Protein AF-0000000068728727 (afdb_homodimer)

Radius of gyration: 19.94 Å; Cα contacts (8 Å, |Δi|>4): 676; chains: 2; bounding box: 55×69×52 Å

Structure (mmCIF, N/CA/C/O backbone):
data_AF-0000000068728727-model_v1
#
loop_
_entity.id
_entity.type
_entity.pdbx_description
1 polymer 'Cytosolic arginine sensor for mTORC1 subunit 2'
#
loop_
_atom_site.group_PDB
_atom_site.id
_atom_site.type_symbol
_atom_site.label_atom_id
_atom_site.label_alt_id
_atom_site.label_comp_id
_atom_site.label_asym_id
_atom_site.label_entity_id
_atom_site.label_seq_id
_atom_site.pdbx_PDB_ins_code
_atom_site.Cartn_x
_atom_site.Cartn_y
_atom_site.Cartn_z
_atom_site.occupancy
_atom_site.B_iso_or_equiv
_atom_site.auth_seq_id
_atom_site.auth_comp_id
_atom_site.auth_asym_id
_atom_site.auth_atom_id
_atom_site.pdbx_PDB_model_num
ATOM 1 N N . MET A 1 1 ? 6.641 -43.812 8.414 1 23.27 1 MET A N 1
ATOM 2 C CA . MET A 1 1 ? 5.727 -42.688 8.227 1 23.27 1 MET A CA 1
ATOM 3 C C . MET A 1 1 ? 6.48 -41.375 8.25 1 23.27 1 MET A C 1
ATOM 5 O O . MET A 1 1 ? 7.141 -41.031 9.242 1 23.27 1 MET A O 1
ATOM 9 N N . SER A 1 2 ? 7.031 -41 7.078 1 23.88 2 SER A N 1
ATOM 10 C CA . SER A 1 2 ? 7.992 -39.938 6.852 1 23.88 2 SER A CA 1
ATOM 11 C C . SER A 1 2 ? 7.477 -38.594 7.398 1 23.88 2 SER A C 1
ATOM 13 O O . SER A 1 2 ? 6.316 -38.25 7.195 1 23.88 2 SER A O 1
ATOM 15 N N . ARG A 1 3 ? 7.961 -38.25 8.539 1 24.89 3 ARG A N 1
ATOM 16 C CA . ARG A 1 3 ? 7.668 -36.938 9.125 1 24.89 3 ARG A CA 1
ATOM 17 C C . ARG A 1 3 ? 7.688 -35.844 8.062 1 24.89 3 ARG A C 1
ATOM 19 O O . ARG A 1 3 ? 8.727 -35.594 7.441 1 24.89 3 ARG A O 1
ATOM 26 N N . ARG A 1 4 ? 6.707 -35.812 7.215 1 31.06 4 ARG A N 1
ATOM 27 C CA . ARG A 1 4 ? 6.613 -34.656 6.328 1 31.06 4 ARG A CA 1
ATOM 28 C C . ARG A 1 4 ? 7.074 -33.406 7.031 1 31.06 4 ARG A C 1
ATOM 30 O O . ARG A 1 4 ? 6.641 -33.094 8.148 1 31.06 4 ARG A O 1
ATOM 37 N N . GLY A 1 5 ? 8.234 -33.031 7.008 1 33.06 5 GLY A N 1
ATOM 38 C CA . GLY A 1 5 ? 8.898 -31.875 7.594 1 33.06 5 GLY A CA 1
ATOM 39 C C . GLY A 1 5 ? 7.992 -30.672 7.695 1 33.06 5 GLY A C 1
ATOM 40 O O . GLY A 1 5 ? 7.305 -30.312 6.73 1 33.06 5 GLY A O 1
ATOM 41 N N . ARG A 1 6 ? 7.348 -30.422 8.734 1 37.47 6 ARG A N 1
ATOM 42 C CA . ARG A 1 6 ? 6.559 -29.219 8.984 1 37.47 6 ARG A CA 1
ATOM 43 C C . ARG A 1 6 ? 7.238 -27.984 8.391 1 37.47 6 ARG A C 1
ATOM 45 O O . ARG A 1 6 ? 8.344 -27.625 8.805 1 37.47 6 ARG A O 1
ATOM 52 N N . GLY A 1 7 ? 7.371 -27.766 7.148 1 41.81 7 GLY A N 1
ATOM 53 C CA . GLY A 1 7 ? 7.941 -26.531 6.656 1 41.81 7 GLY A CA 1
ATOM 54 C C . GLY A 1 7 ? 7.648 -25.344 7.551 1 41.81 7 GLY A C 1
ATOM 55 O O . GLY A 1 7 ? 6.742 -25.391 8.383 1 41.81 7 GLY A O 1
ATOM 56 N N . ALA A 1 8 ? 8.531 -24.484 8.086 1 50.47 8 ALA A N 1
ATOM 57 C CA . ALA A 1 8 ? 8.32 -23.312 8.93 1 50.47 8 ALA A CA 1
ATOM 58 C C . ALA A 1 8 ? 7.051 -22.578 8.516 1 50.47 8 ALA A C 1
ATOM 60 O O . ALA A 1 8 ? 7.023 -21.906 7.484 1 50.47 8 ALA A O 1
ATOM 61 N N . GLY A 1 9 ? 5.852 -23.078 8.484 1 60.62 9 GLY A N 1
ATOM 62 C CA . GLY A 1 9 ? 4.516 -22.844 7.961 1 60.62 9 GLY A CA 1
ATOM 63 C C . GLY A 1 9 ? 3.932 -21.516 8.391 1 60.62 9 GLY A C 1
ATOM 64 O O . GLY A 1 9 ? 3.924 -21.188 9.586 1 60.62 9 GLY A O 1
ATOM 65 N N . GLY A 1 10 ? 4.047 -20.391 7.605 1 73.5 10 GLY A N 1
ATOM 66 C CA . GLY A 1 10 ? 3.383 -19.141 7.922 1 73.5 10 GLY A CA 1
ATOM 67 C C . GLY A 1 10 ? 1.871 -19.219 7.816 1 73.5 10 GLY A C 1
ATOM 68 O O . GLY A 1 10 ? 1.337 -20.156 7.207 1 73.5 10 GLY A O 1
ATOM 69 N N . ARG A 1 11 ? 1.251 -18.609 8.773 1 78.31 11 ARG A N 1
ATOM 70 C CA . ARG A 1 11 ? -0.203 -18.484 8.766 1 78.31 11 ARG A CA 1
ATOM 71 C C . ARG A 1 11 ? -0.641 -17.156 8.148 1 78.31 11 ARG A C 1
ATOM 73 O O . ARG A 1 11 ? -0.022 -16.125 8.398 1 78.31 11 ARG A O 1
ATOM 80 N N . TRP A 1 12 ? -1.697 -17.281 7.316 1 76.06 12 TRP A N 1
ATOM 81 C CA . TRP A 1 12 ? -2.336 -16.078 6.812 1 76.06 12 TRP A CA 1
ATOM 82 C C . TRP A 1 12 ? -3.547 -15.703 7.66 1 76.06 12 TRP A C 1
ATOM 84 O O . TRP A 1 12 ? -4.312 -16.578 8.078 1 76.06 12 TRP A O 1
ATOM 94 N N . ASN A 1 13 ? -3.525 -14.438 7.898 1 77.31 13 ASN A N 1
ATOM 95 C CA . ASN A 1 13 ? -4.727 -13.906 8.531 1 77.31 13 ASN A CA 1
ATOM 96 C C . ASN A 1 13 ? -5.543 -13.07 7.547 1 77.31 13 ASN A C 1
ATOM 98 O O . ASN A 1 13 ? -5.016 -12.156 6.91 1 77.31 13 ASN A O 1
ATOM 102 N N . SER A 1 14 ? -6.715 -13.648 7.211 1 71.88 14 SER A N 1
ATOM 103 C CA . SER A 1 14 ? -7.617 -12.844 6.391 1 71.88 14 SER A CA 1
ATOM 104 C C . SER A 1 14 ? -8.242 -11.711 7.199 1 71.88 14 SER A C 1
ATOM 106 O O . SER A 1 14 ? -8.609 -11.898 8.359 1 71.88 14 SER A O 1
ATOM 108 N N . THR A 1 15 ? -8.156 -10.625 6.586 1 69.19 15 THR A N 1
ATOM 109 C CA . THR A 1 15 ? -8.703 -9.492 7.328 1 69.19 15 THR A CA 1
ATOM 110 C C . THR A 1 15 ? -10.078 -9.109 6.797 1 69.19 15 THR A C 1
ATOM 112 O O . THR A 1 15 ? -11.039 -8.992 7.562 1 69.19 15 THR A O 1
ATOM 115 N N . SER A 1 16 ? -10.242 -8.742 5.594 1 79.5 16 SER A N 1
ATOM 116 C CA . SER A 1 16 ? -11.539 -8.25 5.133 1 79.5 16 SER A CA 1
ATOM 117 C C . SER A 1 16 ? -11.664 -8.344 3.617 1 79.5 16 SER A C 1
ATOM 119 O O . SER A 1 16 ? -10.68 -8.18 2.898 1 79.5 16 SER A O 1
ATOM 121 N N . TRP A 1 17 ? -12.93 -8.789 3.199 1 88 17 TRP A N 1
ATOM 122 C CA . TRP A 1 17 ? -13.266 -8.531 1.804 1 88 17 TRP A CA 1
ATOM 123 C C . TRP A 1 17 ? -13.312 -7.035 1.521 1 88 17 TRP A C 1
ATOM 125 O O . TRP A 1 17 ? -13.875 -6.266 2.305 1 88 17 TRP A O 1
ATOM 135 N N . SER A 1 18 ? -12.641 -6.672 0.438 1 92.62 18 SER A N 1
ATOM 136 C CA . SER A 1 18 ? -12.477 -5.246 0.192 1 92.62 18 SER A CA 1
ATOM 137 C C . SER A 1 18 ? -12.75 -4.902 -1.269 1 92.62 18 SER A C 1
ATOM 139 O O . SER A 1 18 ? -12.656 -5.766 -2.143 1 92.62 18 SER A O 1
ATOM 141 N N . THR A 1 19 ? -13.078 -3.664 -1.498 1 92.56 19 THR A N 1
ATOM 142 C CA . THR A 1 19 ? -13.32 -3.102 -2.822 1 92.56 19 THR A CA 1
ATOM 143 C C . THR A 1 19 ? -12.43 -1.889 -3.066 1 92.56 19 THR A C 1
ATOM 145 O O . THR A 1 19 ? -12.242 -1.06 -2.172 1 92.56 19 THR A O 1
ATOM 148 N N . GLY A 1 20 ? -11.773 -1.915 -4.281 1 95.44 20 GLY A N 1
ATOM 149 C CA . GLY A 1 20 ? -10.992 -0.757 -4.68 1 95.44 20 GLY A CA 1
ATOM 150 C C . GLY A 1 20 ? -11.805 0.279 -5.438 1 95.44 20 GLY A C 1
ATOM 151 O O . GLY A 1 20 ? -12.625 -0.068 -6.285 1 95.44 20 GLY A O 1
ATOM 152 N N . CYS A 1 21 ? -11.57 1.588 -5.133 1 94.75 21 CYS A N 1
ATOM 153 C CA . CYS A 1 21 ? -12.242 2.699 -5.801 1 94.75 21 CYS A CA 1
ATOM 154 C C . CYS A 1 21 ? -11.242 3.789 -6.176 1 94.75 21 CYS A C 1
ATOM 156 O O . CYS A 1 21 ? -10.188 3.91 -5.555 1 94.75 21 CYS A O 1
ATOM 158 N N . LYS A 1 22 ? -11.578 4.492 -7.16 1 94.06 22 LYS A N 1
ATOM 159 C CA . LYS A 1 22 ? -10.766 5.613 -7.613 1 94.06 22 LYS A CA 1
ATOM 160 C C . LYS A 1 22 ? -11.609 6.875 -7.773 1 94.06 22 LYS A C 1
ATOM 162 O O . LYS A 1 22 ? -12.742 6.816 -8.258 1 94.06 22 LYS A O 1
ATOM 167 N N . LEU A 1 23 ? -11.133 7.945 -7.297 1 92.25 23 LEU A N 1
ATOM 168 C CA . LEU A 1 23 ? -11.719 9.273 -7.449 1 92.25 23 LEU A CA 1
ATOM 169 C C . LEU A 1 23 ? -10.703 10.242 -8.047 1 92.25 23 LEU A C 1
ATOM 171 O O . LEU A 1 23 ? -9.562 10.312 -7.594 1 92.25 23 LEU A O 1
ATOM 175 N N . PRO A 1 24 ? -11.078 10.945 -9.055 1 86.38 24 PRO A N 1
ATOM 176 C CA . PRO A 1 24 ? -10.141 11.945 -9.562 1 86.38 24 PRO A CA 1
ATOM 177 C C . PRO A 1 24 ? -9.758 12.984 -8.508 1 86.38 24 PRO A C 1
ATOM 179 O O . PRO A 1 24 ? -10.586 13.352 -7.676 1 86.38 24 PRO A O 1
ATOM 182 N N . ALA A 1 25 ? -8.508 13.438 -8.586 1 79.25 25 ALA A N 1
ATOM 183 C CA . ALA A 1 25 ? -7.996 14.398 -7.605 1 79.25 25 ALA A CA 1
ATOM 184 C C . ALA A 1 25 ? -8.547 15.797 -7.867 1 79.25 25 ALA A C 1
ATOM 186 O O . ALA A 1 25 ? -8.227 16.734 -7.141 1 79.25 25 ALA A O 1
ATOM 187 N N . SER A 1 26 ? -9.492 15.992 -8.562 1 77.56 26 SER A N 1
ATOM 188 C CA . SER A 1 26 ? -10.125 17.281 -8.781 1 77.56 26 SER A CA 1
ATOM 189 C C . SER A 1 26 ? -10.906 17.734 -7.547 1 77.56 26 SER A C 1
ATOM 191 O O . SER A 1 26 ? -11.609 16.938 -6.93 1 77.56 26 SER A O 1
ATOM 193 N N . PRO A 1 27 ? -10.672 18.984 -7.102 1 71 27 PRO A N 1
ATOM 194 C CA . PRO A 1 27 ? -11.297 19.469 -5.871 1 71 27 PRO A CA 1
ATOM 195 C C . PRO A 1 27 ? -12.812 19.266 -5.867 1 71 27 PRO A C 1
ATOM 197 O O . PRO A 1 27 ? -13.383 18.875 -4.852 1 71 27 PRO A O 1
ATOM 200 N N . ARG A 1 28 ? -13.375 19.516 -6.852 1 69 28 ARG A N 1
ATOM 201 C CA . ARG A 1 28 ? -14.828 19.406 -6.906 1 69 28 ARG A CA 1
ATOM 202 C C . ARG A 1 28 ? -15.273 17.953 -6.715 1 69 28 ARG A C 1
ATOM 204 O O . ARG A 1 28 ? -16.25 17.688 -6.008 1 69 28 ARG A O 1
ATOM 211 N N . ARG A 1 29 ? -14.531 17.156 -7.203 1 67.88 29 ARG A N 1
ATOM 212 C CA . ARG A 1 29 ? -14.93 15.75 -7.188 1 67.88 29 ARG A CA 1
ATOM 213 C C . ARG A 1 29 ? -14.648 15.109 -5.832 1 67.88 29 ARG A C 1
ATOM 215 O O . ARG A 1 29 ? -15.469 14.336 -5.32 1 67.88 29 ARG A O 1
ATOM 222 N N . VAL A 1 30 ? -13.719 15.562 -5.242 1 75.19 30 VAL A N 1
ATOM 223 C CA . VAL A 1 30 ? -13.375 15.031 -3.93 1 75.19 30 VAL A CA 1
ATOM 224 C C . VAL A 1 30 ? -14.328 15.586 -2.877 1 75.19 30 VAL A C 1
ATOM 226 O O . VAL A 1 30 ? -14.68 14.891 -1.92 1 75.19 30 VAL A O 1
ATOM 229 N N . SER A 1 31 ? -14.781 16.781 -3.143 1 74.12 31 SER A N 1
ATOM 230 C CA . SER A 1 31 ? -15.648 17.438 -2.162 1 74.12 31 SER A CA 1
ATOM 231 C C . SER A 1 31 ? -16.938 16.656 -1.954 1 74.12 31 SER A C 1
ATOM 233 O O . SER A 1 31 ? -17.438 16.578 -0.832 1 74.12 31 SER A O 1
ATOM 235 N N . ARG A 1 32 ? -17.484 16.031 -2.891 1 74.75 32 ARG A N 1
ATOM 236 C CA . ARG A 1 32 ? -18.734 15.305 -2.777 1 74.75 32 ARG A CA 1
ATOM 237 C C . ARG A 1 32 ? -18.578 14.055 -1.929 1 74.75 32 ARG A C 1
ATOM 239 O O . ARG A 1 32 ? -19.484 13.664 -1.196 1 74.75 32 ARG A O 1
ATOM 246 N N . CYS A 1 33 ? -17.469 13.477 -1.979 1 79.12 33 CYS A N 1
ATOM 247 C CA . CYS A 1 33 ? -17.234 12.227 -1.263 1 79.12 33 CYS A CA 1
ATOM 248 C C . CYS A 1 33 ? -16.547 12.477 0.071 1 79.12 33 CYS A C 1
ATOM 250 O O . CYS A 1 33 ? -16.438 11.578 0.902 1 79.12 33 CYS A O 1
ATOM 252 N N . SER A 1 34 ? -16.281 13.711 0.31 1 84.69 34 SER A N 1
ATOM 253 C CA . SER A 1 34 ? -15.406 14.031 1.434 1 84.69 34 SER A CA 1
ATOM 254 C C . SER A 1 34 ? -16.078 13.711 2.766 1 84.69 34 SER A C 1
ATOM 256 O O . SER A 1 34 ? -15.469 13.078 3.635 1 84.69 34 SER A O 1
ATOM 258 N N . PRO A 1 35 ? -17.438 14.016 2.924 1 89.75 35 PRO A N 1
ATOM 259 C CA . PRO A 1 35 ? -18.016 13.734 4.238 1 89.75 35 PRO A CA 1
ATOM 260 C C . PRO A 1 35 ? -18.016 12.242 4.57 1 89.75 35 PRO A C 1
ATOM 262 O O . PRO A 1 35 ? -17.703 11.852 5.699 1 89.75 35 PRO A O 1
ATOM 265 N N . THR A 1 36 ? -18.375 11.422 3.631 1 92.44 36 THR A N 1
ATOM 266 C CA . THR A 1 36 ? -18.406 9.977 3.844 1 92.44 36 THR A CA 1
ATOM 267 C C . THR A 1 36 ? -17 9.438 4.07 1 92.44 36 THR A C 1
ATOM 269 O O . THR A 1 36 ? -16.781 8.602 4.953 1 92.44 36 THR A O 1
ATOM 272 N N . LEU A 1 37 ? -16.062 9.938 3.297 1 93.56 37 LEU A N 1
ATOM 273 C CA . LEU A 1 37 ? -14.688 9.469 3.43 1 93.56 37 LEU A CA 1
ATOM 274 C C . LEU A 1 37 ? -14.109 9.875 4.781 1 93.56 37 LEU A C 1
ATOM 276 O O . LEU A 1 37 ? -13.359 9.109 5.391 1 93.56 37 LEU A O 1
ATOM 280 N N . ILE A 1 38 ? -14.461 11.086 5.23 1 93.25 38 ILE A N 1
ATOM 281 C CA . ILE A 1 38 ? -14.016 11.539 6.539 1 93.25 38 ILE A CA 1
ATOM 282 C C . ILE A 1 38 ? -14.594 10.641 7.629 1 93.25 38 ILE A C 1
ATOM 284 O O . ILE A 1 38 ? -13.891 10.25 8.562 1 93.25 38 ILE A O 1
ATOM 288 N N . LYS A 1 39 ? -15.852 10.328 7.52 1 92.62 39 LYS A N 1
ATOM 289 C CA . LYS A 1 39 ? -16.5 9.422 8.469 1 92.62 39 LYS A CA 1
ATOM 290 C C . LYS A 1 39 ? -15.797 8.062 8.484 1 92.62 39 LYS A C 1
ATOM 292 O O . LYS A 1 39 ? -15.5 7.523 9.555 1 92.62 39 LYS A O 1
ATOM 297 N N . LEU A 1 40 ? -15.531 7.527 7.328 1 93.12 40 LEU A N 1
ATOM 298 C CA . LEU A 1 40 ? -14.922 6.211 7.199 1 93.12 40 LEU A CA 1
ATOM 299 C C . LEU A 1 40 ? -13.5 6.219 7.762 1 93.12 40 LEU A C 1
ATOM 301 O O . LEU A 1 40 ? -13.07 5.25 8.391 1 93.12 40 LEU A O 1
ATOM 305 N N . ALA A 1 41 ? -12.828 7.328 7.566 1 92.69 41 ALA A N 1
ATOM 306 C CA . ALA A 1 41 ? -11.414 7.406 7.934 1 92.69 41 ALA A CA 1
ATOM 307 C C . ALA A 1 41 ? -11.258 7.723 9.422 1 92.69 41 ALA A C 1
ATOM 309 O O . ALA A 1 41 ? -10.305 7.27 10.055 1 92.69 41 ALA A O 1
ATOM 310 N N . PHE A 1 42 ? -12.234 8.508 10.016 1 91.12 42 PHE A N 1
ATOM 311 C CA . PHE A 1 42 ? -11.891 9.078 11.32 1 91.12 42 PHE A CA 1
ATOM 312 C C . PHE A 1 42 ? -12.984 8.789 12.336 1 91.12 42 PHE A C 1
ATOM 314 O O . PHE A 1 42 ? -12.82 9.078 13.523 1 91.12 42 PHE A O 1
ATOM 321 N N . LEU A 1 43 ? -14.031 8.297 11.961 1 89.5 43 LEU A N 1
ATOM 322 C CA . LEU A 1 43 ? -15.109 7.977 12.891 1 89.5 43 LEU A CA 1
ATOM 323 C C . LEU A 1 43 ? -15.414 6.484 12.875 1 89.5 43 LEU A C 1
ATOM 325 O O . LEU A 1 43 ? -16.531 6.078 12.57 1 89.5 43 LEU A O 1
ATOM 329 N N . SER A 1 44 ? -14.445 5.684 13.273 1 83.94 44 SER A N 1
ATOM 330 C CA . SER A 1 44 ? -14.516 4.227 13.203 1 83.94 44 SER A CA 1
ATOM 331 C C . SER A 1 44 ? -15.641 3.684 14.078 1 83.94 44 SER A C 1
ATOM 333 O O . SER A 1 44 ? -16.234 2.645 13.773 1 83.94 44 SER A O 1
ATOM 335 N N . SER A 1 45 ? -15.906 4.383 15.156 1 85.62 45 SER A N 1
ATOM 336 C CA . SER A 1 45 ? -16.953 3.941 16.062 1 85.62 45 SER A CA 1
ATOM 337 C C . SER A 1 45 ? -18.344 4.156 15.461 1 85.62 45 SER A C 1
ATOM 339 O O . SER A 1 45 ? -19.328 3.619 15.953 1 85.62 45 SER A O 1
ATOM 341 N N . LYS A 1 46 ? -18.438 4.875 14.453 1 89.12 46 LYS A N 1
ATOM 342 C CA . LYS A 1 46 ? -19.719 5.203 13.836 1 89.12 46 LYS A CA 1
ATOM 343 C C . LYS A 1 46 ? -19.891 4.477 12.508 1 89.12 46 LYS A C 1
ATOM 345 O O . LYS A 1 46 ? -20.797 4.812 11.727 1 89.12 46 LYS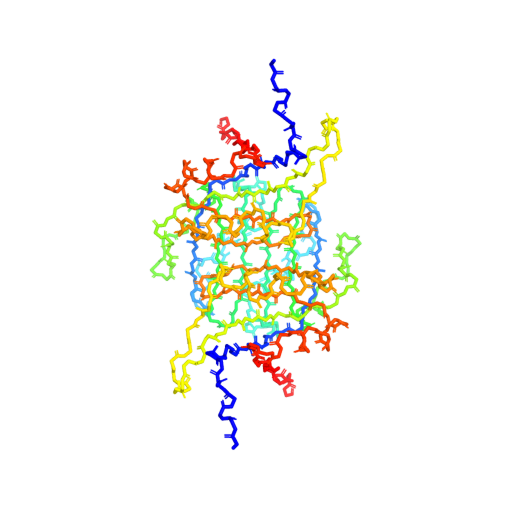 A O 1
ATOM 350 N N . THR A 1 47 ? -18.984 3.604 12.172 1 89.94 47 THR A N 1
ATOM 351 C CA . THR A 1 47 ? -19.094 2.805 10.953 1 89.94 47 THR A CA 1
ATOM 352 C C . THR A 1 47 ? -18.781 1.341 11.242 1 89.94 47 THR A C 1
ATOM 354 O O . THR A 1 47 ? -18.172 1.021 12.266 1 89.94 47 THR A O 1
ATOM 357 N N . ARG A 1 48 ? -19.234 0.467 10.438 1 90.12 48 ARG A N 1
ATOM 358 C CA . ARG A 1 48 ? -18.891 -0.948 10.539 1 90.12 48 ARG A CA 1
ATOM 359 C C . ARG A 1 48 ? -17.641 -1.272 9.719 1 90.12 48 ARG A C 1
ATOM 361 O O . ARG A 1 48 ? -17.234 -2.43 9.648 1 90.12 48 ARG A O 1
ATOM 368 N N . CYS A 1 49 ? -17.078 -0.248 9.125 1 91.31 49 CYS A N 1
ATOM 369 C CA . CYS A 1 49 ? -15.883 -0.413 8.32 1 91.31 49 CYS A CA 1
ATOM 370 C C . CYS A 1 49 ? -14.672 -0.728 9.195 1 91.31 49 CYS A C 1
ATOM 372 O O . CYS A 1 49 ? -14.367 0.02 10.125 1 91.31 49 CYS A O 1
ATOM 374 N N . LYS A 1 50 ? -13.938 -1.798 8.859 1 88.12 50 LYS A N 1
ATOM 375 C CA . LYS A 1 50 ? -12.812 -2.209 9.695 1 88.12 50 LYS A CA 1
ATOM 376 C C . LYS A 1 50 ? -11.508 -2.178 8.906 1 88.12 50 LYS A C 1
ATOM 378 O O . LYS A 1 50 ? -10.438 -2.449 9.453 1 88.12 50 LYS A O 1
ATOM 383 N N . PHE A 1 51 ? -11.617 -1.951 7.719 1 92.06 51 PHE A N 1
ATOM 384 C CA . PHE A 1 51 ? -10.445 -1.796 6.867 1 92.06 51 PHE A CA 1
ATOM 385 C C . PHE A 1 51 ? -10.648 -0.666 5.863 1 92.06 51 PHE A C 1
ATOM 387 O O . PHE A 1 51 ? -11.547 -0.73 5.023 1 92.06 51 PHE A O 1
ATOM 394 N N . PHE A 1 52 ? -9.836 0.344 5.984 1 94.81 52 PHE A N 1
ATOM 395 C CA . PHE A 1 52 ? -9.93 1.524 5.133 1 94.81 52 PHE A CA 1
ATOM 396 C C . PHE A 1 52 ? -8.539 2.033 4.762 1 94.81 52 PHE A C 1
ATOM 398 O O . PHE A 1 52 ? -7.668 2.16 5.621 1 94.81 52 PHE A O 1
ATOM 405 N N . SER A 1 53 ? -8.328 2.26 3.477 1 97.38 53 SER A N 1
ATOM 406 C CA . SER A 1 53 ? -7.09 2.863 2.992 1 97.38 53 SER A CA 1
ATOM 407 C C . SER A 1 53 ? -7.371 3.918 1.925 1 97.38 53 SER A C 1
ATOM 409 O O . SER A 1 53 ? -8.195 3.701 1.035 1 97.38 53 SER A O 1
ATOM 411 N N . LEU A 1 54 ? -6.762 5.066 2.018 1 96.88 54 LEU A N 1
ATOM 412 C CA . LEU A 1 54 ? -6.852 6.164 1.061 1 96.88 54 LEU A CA 1
ATOM 413 C C . LEU A 1 54 ? -5.465 6.664 0.673 1 96.88 54 LEU A C 1
ATOM 415 O O . LEU A 1 54 ? -4.66 7.008 1.542 1 96.88 54 LEU A O 1
ATOM 419 N N . THR A 1 55 ? -5.152 6.641 -0.562 1 96.38 55 THR A N 1
ATOM 420 C CA . THR A 1 55 ? -3.895 7.172 -1.078 1 96.38 55 THR A CA 1
ATOM 421 C C . THR A 1 55 ? -4.152 8.234 -2.141 1 96.38 55 THR A C 1
ATOM 423 O O . THR A 1 55 ? -4.883 7.992 -3.105 1 96.38 55 THR A O 1
ATOM 426 N N . GLU A 1 56 ? -3.586 9.367 -1.924 1 93.94 56 GLU A N 1
ATOM 427 C CA . GLU A 1 56 ? -3.697 10.477 -2.861 1 93.94 56 GLU A CA 1
ATOM 428 C C . GLU A 1 56 ? -2.414 10.648 -3.672 1 93.94 56 GLU A C 1
ATOM 430 O O . GLU A 1 56 ? -1.331 10.805 -3.104 1 93.94 56 GLU A O 1
ATOM 435 N N . THR A 1 57 ? -2.496 10.602 -4.949 1 88 57 THR A N 1
ATOM 436 C CA . THR A 1 57 ? -1.467 11.008 -5.898 1 88 57 THR A CA 1
ATOM 437 C C . THR A 1 57 ? -1.911 12.234 -6.688 1 88 57 THR A C 1
ATOM 439 O O . THR A 1 57 ? -3.055 12.672 -6.562 1 88 57 THR A O 1
ATOM 442 N N . PRO A 1 58 ? -1.08 12.883 -7.406 1 80.75 58 PRO A N 1
ATOM 443 C CA . PRO A 1 58 ? -1.512 14.039 -8.195 1 80.75 58 PRO A CA 1
ATOM 444 C C . PRO A 1 58 ? -2.658 13.703 -9.148 1 80.75 58 PRO A C 1
ATOM 446 O O . PRO A 1 58 ? -3.461 14.586 -9.484 1 80.75 58 PRO A O 1
ATOM 449 N N . GLU A 1 59 ? -2.842 12.438 -9.531 1 82.5 59 GLU A N 1
ATOM 450 C CA . GLU A 1 59 ? -3.826 12.055 -10.539 1 82.5 59 GLU A CA 1
ATOM 451 C C . GLU A 1 59 ? -5.16 11.68 -9.898 1 82.5 59 GLU A C 1
ATOM 453 O O . GLU A 1 59 ? -6.223 12.031 -10.414 1 82.5 59 GLU A O 1
ATOM 458 N N . ASP A 1 60 ? -5.059 11.039 -8.828 1 90.88 60 ASP A N 1
ATOM 459 C CA . ASP A 1 60 ? -6.32 10.531 -8.297 1 90.88 60 ASP A CA 1
ATOM 460 C C . ASP A 1 60 ? -6.16 10.078 -6.844 1 90.88 60 ASP A C 1
ATOM 462 O O . ASP A 1 60 ? -5.066 10.148 -6.285 1 90.88 60 ASP A O 1
ATOM 466 N N . TYR A 1 61 ? -7.379 9.805 -6.289 1 94.06 61 TYR A N 1
ATOM 467 C CA . TYR A 1 61 ? -7.48 9.07 -5.035 1 94.06 61 TYR A CA 1
ATOM 468 C C . TYR A 1 61 ? -7.707 7.582 -5.297 1 94.06 61 TYR A C 1
ATOM 470 O O . TYR A 1 61 ? -8.531 7.215 -6.137 1 94.06 61 TYR A O 1
ATOM 478 N N . THR A 1 62 ? -6.949 6.77 -4.68 1 96.38 62 THR A N 1
ATOM 479 C CA . THR A 1 62 ? -7.254 5.348 -4.562 1 96.38 62 THR A CA 1
ATOM 480 C C . THR A 1 62 ? -7.793 5.023 -3.172 1 96.38 62 THR A C 1
ATOM 482 O O . THR A 1 62 ? -7.156 5.332 -2.164 1 96.38 62 THR A O 1
ATOM 485 N N . ILE A 1 63 ? -8.969 4.449 -3.166 1 96.44 63 ILE A N 1
ATOM 486 C CA . ILE A 1 63 ? -9.625 4.074 -1.919 1 96.44 63 ILE A CA 1
ATOM 487 C C . ILE A 1 63 ? -9.805 2.559 -1.869 1 96.44 63 ILE A C 1
ATOM 489 O O . ILE A 1 63 ? -10.258 1.948 -2.84 1 96.44 63 ILE A O 1
ATOM 493 N N . ILE A 1 64 ? -9.383 1.956 -0.843 1 97.38 64 ILE A N 1
ATOM 494 C CA . ILE A 1 64 ? -9.648 0.555 -0.541 1 97.38 64 ILE A CA 1
ATOM 495 C C . ILE A 1 64 ? -10.469 0.454 0.745 1 97.38 64 ILE A C 1
ATOM 497 O O . ILE A 1 64 ? -10.055 0.955 1.793 1 97.38 64 ILE A O 1
ATOM 501 N N . VAL A 1 65 ? -11.602 -0.159 0.641 1 95.62 65 VAL A N 1
ATOM 502 C CA . VAL A 1 65 ? -12.516 -0.221 1.776 1 95.62 65 VAL A CA 1
ATOM 503 C C . VAL A 1 65 ? -13.148 -1.607 1.852 1 95.62 65 VAL A C 1
ATOM 505 O O . VAL A 1 65 ? -13.344 -2.264 0.826 1 95.62 65 VAL A O 1
ATOM 508 N N . ASP A 1 66 ? -13.398 -2.016 3.107 1 94 66 ASP A N 1
ATOM 509 C CA . ASP A 1 66 ? -14.023 -3.33 3.229 1 94 66 ASP A CA 1
ATOM 510 C C . ASP A 1 66 ? -15.484 -3.289 2.789 1 94 66 ASP A C 1
ATOM 512 O O . ASP A 1 66 ? -15.984 -2.238 2.387 1 94 66 ASP A O 1
ATOM 516 N N . GLU A 1 67 ? -16.141 -4.418 2.828 1 93.31 67 GLU A N 1
ATOM 517 C CA . GLU A 1 67 ? -17.5 -4.547 2.309 1 93.31 67 GLU A CA 1
ATOM 518 C C . GLU A 1 67 ? -18.453 -3.586 3.01 1 93.31 67 GLU A C 1
ATOM 520 O O . GLU A 1 67 ? -19.281 -2.949 2.361 1 93.31 67 GLU A O 1
ATOM 525 N N . GLU A 1 68 ? -18.344 -3.43 4.262 1 93.44 68 GLU A N 1
ATOM 526 C CA . GLU A 1 68 ? -19.219 -2.549 5.023 1 93.44 68 GLU A CA 1
ATOM 527 C C . GLU A 1 68 ? -18.969 -1.084 4.676 1 93.44 68 GLU A C 1
ATOM 529 O O . GLU A 1 68 ? -19.922 -0.308 4.523 1 93.44 68 GLU A O 1
ATOM 534 N N . GLY A 1 69 ? -17.75 -0.73 4.602 1 94.31 69 GLY A N 1
ATOM 535 C CA . GLY A 1 69 ? -17.422 0.63 4.203 1 94.31 69 GLY A CA 1
ATOM 536 C C . GLY A 1 69 ? -17.891 0.974 2.805 1 94.31 69 GLY A C 1
ATOM 537 O O . GLY A 1 69 ? -18.328 2.096 2.551 1 94.31 69 GLY A O 1
ATOM 538 N N . PHE A 1 70 ? -17.812 -0.002 1.951 1 95.31 70 PHE A N 1
ATOM 539 C CA . PHE A 1 70 ? -18.219 0.22 0.57 1 95.31 70 PHE A CA 1
ATOM 540 C C . PHE A 1 70 ? -19.703 0.575 0.495 1 95.31 70 PHE A C 1
ATOM 542 O O . PHE A 1 70 ? -20.109 1.405 -0.321 1 95.31 70 PHE A O 1
ATOM 549 N N . LEU A 1 71 ? -20.453 -0.03 1.305 1 94.81 71 LEU A N 1
ATOM 550 C CA . LEU A 1 71 ? -21.891 0.218 1.329 1 94.81 71 LEU A CA 1
ATOM 551 C C . LEU A 1 71 ? -22.172 1.66 1.729 1 94.81 71 LEU A C 1
ATOM 553 O O . LEU A 1 71 ? -23.25 2.184 1.43 1 94.81 71 LEU A O 1
ATOM 557 N N . GLU A 1 72 ? -21.234 2.318 2.365 1 94.06 72 GLU A N 1
ATOM 558 C CA . GLU A 1 72 ? -21.453 3.68 2.844 1 94.06 72 GLU A CA 1
ATOM 559 C C . GLU A 1 72 ? -21.031 4.707 1.788 1 94.06 72 GLU A C 1
ATOM 561 O O . GLU A 1 72 ? -21.375 5.887 1.899 1 94.06 72 GLU A O 1
ATOM 566 N N . LEU A 1 73 ? -20.234 4.297 0.852 1 93.25 73 LEU A N 1
ATOM 567 C CA . LEU A 1 73 ? -19.766 5.25 -0.153 1 93.25 73 LEU A CA 1
ATOM 568 C C . LEU A 1 73 ? -20.922 5.707 -1.036 1 93.25 73 LEU A C 1
ATOM 570 O O . LEU A 1 73 ? -21.766 4.902 -1.431 1 93.25 73 LEU A O 1
ATOM 574 N N . PRO A 1 74 ? -20.969 7.023 -1.26 1 87.06 74 PRO A N 1
ATOM 575 C CA . PRO A 1 74 ? -22.031 7.52 -2.121 1 87.06 74 PRO A CA 1
ATOM 576 C C . PRO A 1 74 ? -21.891 7.066 -3.572 1 87.06 74 PRO A C 1
ATOM 578 O O . PRO A 1 74 ? -20.766 6.805 -4.031 1 87.06 74 PRO A O 1
ATOM 581 N N . SER A 1 75 ? -23.094 6.992 -4.152 1 84.62 75 SER A N 1
ATOM 582 C CA . SER A 1 75 ? -23.062 6.793 -5.598 1 84.62 75 SER A CA 1
ATOM 583 C C . SER A 1 75 ? -22.625 8.062 -6.316 1 84.62 75 SER A C 1
ATOM 585 O O . SER A 1 75 ? -23.109 9.156 -6.004 1 84.62 75 SER A O 1
ATOM 587 N N . SER A 1 76 ? -21.484 8.102 -6.82 1 83.06 76 SER A N 1
ATOM 588 C CA . SER A 1 76 ? -20.969 9.242 -7.57 1 83.06 76 SER A CA 1
ATOM 589 C C . SER A 1 76 ? -20.516 8.828 -8.969 1 83.06 76 SER A C 1
ATOM 591 O O . SER A 1 76 ? -19.891 7.789 -9.148 1 83.06 76 SER A O 1
ATOM 593 N N . GLU A 1 77 ? -20.906 9.656 -9.914 1 83.62 77 GLU A N 1
ATOM 594 C CA . GLU A 1 77 ? -20.484 9.391 -11.281 1 83.62 77 GLU A CA 1
ATOM 595 C C . GLU A 1 77 ? -18.953 9.469 -11.414 1 83.62 77 GLU A C 1
ATOM 597 O O . GLU A 1 77 ? -18.391 9 -12.398 1 83.62 77 GLU A O 1
ATOM 602 N N . HIS A 1 78 ? -18.328 9.992 -10.359 1 86.44 78 HIS A N 1
ATOM 603 C CA . HIS A 1 78 ? -16.875 10.18 -10.453 1 86.44 78 HIS A CA 1
ATOM 604 C C . HIS A 1 78 ? -16.141 9.062 -9.719 1 86.44 78 HIS A C 1
ATOM 606 O O . HIS A 1 78 ? -14.906 8.984 -9.797 1 86.44 78 HIS A O 1
ATOM 612 N N . LEU A 1 79 ? -16.891 8.375 -9 1 90.56 79 LEU A N 1
ATOM 613 C CA . LEU A 1 79 ? -16.281 7.258 -8.289 1 90.56 79 LEU A CA 1
ATOM 614 C C . LEU A 1 79 ? -16.203 6.02 -9.18 1 90.56 79 LEU A C 1
ATOM 616 O O . LEU A 1 79 ? -17.234 5.461 -9.555 1 90.56 79 LEU A O 1
ATOM 620 N N . SER A 1 80 ? -15.031 5.645 -9.555 1 93.5 80 SER A N 1
ATOM 621 C CA . SER A 1 80 ? -14.812 4.391 -10.266 1 93.5 80 SER A CA 1
ATOM 622 C C . SER A 1 80 ? -14.594 3.234 -9.297 1 93.5 80 SER A C 1
ATOM 624 O O . SER A 1 80 ? -13.734 3.311 -8.414 1 93.5 80 SER A O 1
ATOM 626 N N . VAL A 1 81 ? -15.336 2.205 -9.547 1 94.75 81 VAL A N 1
ATOM 627 C CA . VAL A 1 81 ? -15.289 1.052 -8.648 1 94.75 81 VAL A CA 1
ATOM 628 C C . VAL A 1 81 ? -14.648 -0.133 -9.375 1 94.75 81 VAL A C 1
ATOM 630 O O . VAL A 1 81 ? -15.016 -0.45 -10.508 1 94.75 81 VAL A O 1
ATOM 633 N N . ALA A 1 82 ? -13.688 -0.718 -8.719 1 95 82 ALA A N 1
ATOM 634 C CA . ALA A 1 82 ? -13.07 -1.914 -9.289 1 95 82 ALA A CA 1
ATOM 635 C C . ALA A 1 82 ? -14.125 -2.984 -9.578 1 95 82 ALA A C 1
ATOM 637 O O . ALA A 1 82 ? -15.062 -3.166 -8.805 1 95 82 ALA A O 1
ATOM 638 N N . ASP A 1 83 ? -13.828 -3.697 -10.594 1 93.44 83 ASP A N 1
ATOM 639 C CA . ASP A 1 83 ? -14.773 -4.719 -11.047 1 93.44 83 ASP A CA 1
ATOM 640 C C . ASP A 1 83 ? -14.633 -5.996 -10.219 1 93.44 83 ASP A C 1
ATOM 642 O O . ASP A 1 83 ? -15.43 -6.93 -10.375 1 93.44 83 ASP A O 1
ATOM 646 N N . ALA A 1 84 ? -13.719 -6.086 -9.328 1 93.88 84 ALA A N 1
ATOM 647 C CA . ALA A 1 84 ? -13.492 -7.281 -8.523 1 93.88 84 ALA A CA 1
ATOM 648 C C . ALA A 1 84 ? -13.453 -6.938 -7.039 1 93.88 84 ALA A C 1
ATOM 650 O O . ALA A 1 84 ? -13.172 -5.793 -6.664 1 93.88 84 ALA A O 1
ATOM 651 N N . THR A 1 85 ? -13.812 -7.965 -6.23 1 94.5 85 THR A N 1
ATOM 652 C CA . THR A 1 85 ? -13.602 -7.938 -4.789 1 94.5 85 THR A CA 1
ATOM 653 C C . THR A 1 85 ? -12.289 -8.617 -4.418 1 94.5 85 THR A C 1
ATOM 655 O O . THR A 1 85 ? -11.93 -9.641 -5.008 1 94.5 85 THR A O 1
ATOM 658 N N . TRP A 1 86 ? -11.672 -8.047 -3.523 1 95 86 TRP A N 1
ATOM 659 C CA . TRP A 1 86 ? -10.359 -8.547 -3.113 1 95 86 TRP A CA 1
ATOM 660 C C . TRP A 1 86 ? -10.367 -8.953 -1.643 1 95 86 TRP A C 1
ATOM 662 O O . TRP A 1 86 ? -11.031 -8.312 -0.821 1 95 86 TRP A O 1
ATOM 672 N N . LEU A 1 87 ? -9.648 -9.984 -1.364 1 92.69 87 LEU A N 1
ATOM 673 C CA . LEU A 1 87 ? -9.391 -10.344 0.026 1 92.69 87 LEU A CA 1
ATOM 674 C C . LEU A 1 87 ? -8.039 -9.805 0.481 1 92.69 87 LEU A C 1
ATOM 676 O O . LEU A 1 87 ? -7.016 -10.055 -0.165 1 92.69 87 LEU A O 1
ATOM 680 N N . ALA A 1 88 ? -8.086 -9.031 1.569 1 93.06 88 ALA A N 1
ATOM 681 C CA . ALA A 1 88 ? -6.844 -8.586 2.193 1 93.06 88 ALA A CA 1
ATOM 682 C C . ALA A 1 88 ? -6.293 -9.648 3.143 1 93.06 88 ALA A C 1
ATOM 684 O O . ALA A 1 88 ? -6.984 -10.078 4.066 1 93.06 88 ALA A O 1
ATOM 685 N N . LEU A 1 89 ? -4.961 -10.023 2.869 1 90.88 89 LEU A N 1
ATOM 686 C CA . LEU A 1 89 ? -4.297 -11.055 3.656 1 90.88 89 LEU A CA 1
ATOM 687 C C . LEU A 1 89 ? -2.98 -10.539 4.23 1 90.88 89 LEU A C 1
ATOM 689 O O . LEU A 1 89 ? -2.277 -9.766 3.576 1 90.88 89 LEU A O 1
ATOM 693 N N . ASN A 1 90 ? -2.768 -10.844 5.449 1 89.75 90 ASN A N 1
ATOM 694 C CA . ASN A 1 90 ? -1.419 -10.664 5.973 1 89.75 90 ASN A CA 1
ATOM 695 C C . ASN A 1 90 ? -0.843 -11.977 6.5 1 89.75 90 ASN A C 1
ATOM 697 O O . ASN A 1 90 ? -1.591 -12.891 6.852 1 89.75 90 ASN A O 1
ATOM 701 N N . VAL A 1 91 ? 0.445 -12.094 6.406 1 81.88 91 VAL A N 1
ATOM 702 C CA . VAL A 1 91 ? 1.114 -13.344 6.742 1 81.88 91 VAL A CA 1
ATOM 703 C C . VAL A 1 91 ? 1.883 -13.18 8.055 1 81.88 91 VAL A C 1
ATOM 705 O O . VAL A 1 91 ? 2.578 -12.18 8.25 1 81.88 91 VAL A O 1
ATOM 708 N N . VAL A 1 92 ? 1.642 -14.086 8.93 1 80.94 92 VAL A N 1
ATOM 709 C CA . VAL A 1 92 ? 2.443 -14.148 10.141 1 80.94 92 VAL A CA 1
ATOM 710 C C . VAL A 1 92 ? 3.211 -15.469 10.188 1 80.94 92 VAL A C 1
ATOM 712 O O . VAL A 1 92 ? 2.754 -16.469 9.648 1 80.94 92 VAL A O 1
ATOM 715 N N . SER A 1 93 ? 4.469 -15.414 10.586 1 74.5 93 SER A N 1
ATOM 716 C CA . SER A 1 93 ? 5.258 -16.625 10.758 1 74.5 93 SER A CA 1
ATOM 717 C C . SER A 1 93 ? 4.922 -17.328 12.07 1 74.5 93 SER A C 1
ATOM 719 O O . SER A 1 93 ? 4.773 -16.672 13.102 1 74.5 93 SER A O 1
ATOM 721 N N . GLY A 1 94 ? 4.258 -18.547 12.102 1 61.97 94 GLY A N 1
ATOM 722 C CA . GLY A 1 94 ? 3.891 -19.344 13.258 1 61.97 94 GLY A CA 1
ATOM 723 C C . GLY A 1 94 ? 5.051 -20.125 13.836 1 61.97 94 GLY A C 1
ATOM 724 O O . GLY A 1 94 ? 5.703 -20.891 13.117 1 61.97 94 GLY A O 1
ATOM 725 N N . GLY A 1 95 ? 5.992 -19.562 14.609 1 52.16 95 GLY A N 1
ATOM 726 C CA . GLY A 1 95 ? 6.672 -20.609 15.352 1 52.16 95 GLY A CA 1
ATOM 727 C C . GLY A 1 95 ? 5.719 -21.562 16.062 1 52.16 95 GLY A C 1
ATOM 728 O O . GLY A 1 95 ? 4.516 -21.297 16.109 1 52.16 95 GLY A O 1
ATOM 729 N N . GLY A 1 96 ? 6.211 -22.812 16.469 1 47.81 96 GLY A N 1
ATOM 730 C CA . GLY A 1 96 ? 5.5 -23.828 17.219 1 47.81 96 GLY A CA 1
ATOM 731 C C . GLY A 1 96 ? 4.48 -23.25 18.188 1 47.81 96 GLY A C 1
ATOM 732 O O . GLY A 1 96 ? 3.494 -23.906 18.516 1 47.81 96 GLY A O 1
ATOM 733 N N . SER A 1 97 ? 4.852 -22.297 19.094 1 48.38 97 SER A N 1
ATOM 734 C CA . SER A 1 97 ? 3.963 -21.812 20.141 1 48.38 97 SER A CA 1
ATOM 735 C C . SER A 1 97 ? 3.15 -20.609 19.656 1 48.38 97 SER A C 1
ATOM 737 O O . SER A 1 97 ? 3.701 -19.672 19.062 1 48.38 97 SER A O 1
ATOM 739 N N . PHE A 1 98 ? 1.813 -20.703 19.531 1 50.72 98 PHE A N 1
ATOM 740 C CA . PHE A 1 98 ? 0.764 -19.781 19.141 1 50.72 98 PHE A CA 1
ATOM 741 C C . PHE A 1 98 ? 1.146 -18.344 19.516 1 50.72 98 PHE A C 1
ATOM 743 O O . PHE A 1 98 ? 0.74 -17.391 18.844 1 50.72 98 PHE A O 1
ATOM 750 N N . SER A 1 99 ? 1.833 -18.125 20.562 1 51.16 99 SER A N 1
ATOM 751 C CA . SER A 1 99 ? 1.96 -16.859 21.281 1 51.16 99 SER A CA 1
ATOM 752 C C . SER A 1 99 ? 2.887 -15.906 20.531 1 51.16 99 SER A C 1
ATOM 754 O O . SER A 1 99 ? 2.812 -14.688 20.719 1 51.16 99 SER A O 1
ATOM 756 N N . SER A 1 100 ? 3.785 -16.375 19.641 1 58.25 100 SER A N 1
ATOM 757 C CA . SER A 1 100 ? 4.758 -15.367 19.219 1 58.25 100 SER A CA 1
ATOM 758 C C . SER A 1 100 ? 4.719 -15.164 17.719 1 58.25 100 SER A C 1
ATOM 760 O O . SER A 1 100 ? 5.766 -15.102 17.062 1 58.25 100 SER A O 1
ATOM 762 N N . SER A 1 101 ? 3.592 -15 17.062 1 67.12 101 SER A N 1
ATOM 763 C CA . SER A 1 101 ? 3.482 -14.789 15.617 1 67.12 101 SER A CA 1
ATOM 764 C C . SER A 1 101 ? 3.965 -13.398 15.227 1 67.12 101 SER A C 1
ATOM 766 O O . SER A 1 101 ? 3.549 -12.398 15.82 1 67.12 101 SER A O 1
ATOM 768 N N . GLN A 1 102 ? 5.137 -13.344 14.43 1 81.75 102 GLN A N 1
ATOM 769 C CA . GLN A 1 102 ? 5.676 -12.078 13.938 1 81.75 102 GLN A CA 1
ATOM 770 C C . GLN A 1 102 ? 5.309 -11.859 12.477 1 81.75 102 GLN A C 1
ATOM 772 O O . GLN A 1 102 ? 5.297 -12.805 11.68 1 81.75 102 GLN A O 1
ATOM 777 N N . PRO A 1 103 ? 4.992 -10.664 12.133 1 84.56 103 PRO A N 1
ATOM 778 C CA . PRO A 1 103 ? 4.715 -10.367 10.727 1 84.56 103 PRO A CA 1
ATOM 779 C C . PRO A 1 103 ? 5.918 -10.625 9.82 1 84.56 103 PRO A C 1
ATOM 781 O O . PRO A 1 103 ? 7.059 -10.391 10.219 1 84.56 103 PRO A O 1
ATOM 784 N N . ILE A 1 104 ? 5.645 -11.188 8.695 1 87.25 104 ILE A N 1
ATOM 785 C CA . ILE A 1 104 ? 6.684 -11.359 7.684 1 87.25 104 ILE A CA 1
ATOM 786 C C . ILE A 1 104 ? 6.777 -10.102 6.824 1 87.25 104 ILE A C 1
ATOM 788 O O . ILE A 1 104 ? 5.77 -9.453 6.543 1 87.25 104 ILE A O 1
ATOM 792 N N . GLY A 1 105 ? 8.008 -9.742 6.387 1 91.31 105 GLY A N 1
ATOM 793 C CA . GLY A 1 105 ? 8.219 -8.531 5.609 1 91.31 105 GLY A CA 1
ATOM 794 C C . GLY A 1 105 ? 7.965 -8.719 4.125 1 91.31 105 GLY A C 1
ATOM 795 O O . GLY A 1 105 ? 7.73 -9.844 3.67 1 91.31 105 GLY A O 1
ATOM 796 N N . VAL A 1 106 ? 8.109 -7.633 3.375 1 94.81 106 VAL A N 1
ATOM 797 C CA . VAL A 1 106 ? 7.797 -7.566 1.951 1 94.81 106 VAL A CA 1
ATOM 798 C C . VAL A 1 106 ? 8.703 -8.523 1.179 1 94.81 106 VAL A C 1
ATOM 800 O O . VAL A 1 106 ? 8.258 -9.172 0.225 1 94.81 106 VAL A O 1
ATOM 803 N N . THR A 1 107 ? 9.922 -8.672 1.604 1 92.62 107 THR A N 1
ATOM 804 C CA . THR A 1 107 ? 10.875 -9.531 0.917 1 92.62 107 THR A CA 1
ATOM 805 C C . THR A 1 107 ? 10.406 -10.984 0.926 1 92.62 107 THR A C 1
ATOM 807 O O . THR A 1 107 ? 10.375 -11.641 -0.119 1 92.62 107 THR A O 1
ATOM 810 N N . LYS A 1 108 ? 10.102 -11.445 2.047 1 91.38 108 LYS A N 1
ATOM 811 C CA . LYS A 1 108 ? 9.625 -12.82 2.15 1 91.38 108 LYS A CA 1
ATOM 812 C C . LYS A 1 108 ? 8.297 -12.992 1.42 1 91.38 108 LYS A C 1
ATOM 814 O O . LYS A 1 108 ? 8.062 -14.023 0.778 1 91.38 108 LYS A O 1
ATOM 819 N N . ILE A 1 109 ? 7.414 -12.078 1.491 1 93.19 109 ILE A N 1
ATOM 820 C CA . ILE A 1 109 ? 6.141 -12.125 0.781 1 93.19 109 ILE A CA 1
ATOM 821 C C . ILE A 1 109 ? 6.391 -12.195 -0.723 1 93.19 109 ILE A C 1
ATOM 823 O O . ILE A 1 109 ? 5.738 -12.969 -1.43 1 93.19 109 ILE A O 1
ATOM 827 N N . ALA A 1 110 ? 7.324 -11.391 -1.232 1 93.75 110 ALA A N 1
ATOM 828 C CA . ALA A 1 110 ? 7.648 -11.383 -2.656 1 93.75 110 ALA A CA 1
ATOM 829 C C . ALA A 1 110 ? 8.117 -12.766 -3.117 1 93.75 110 ALA A C 1
ATOM 831 O O . ALA A 1 110 ? 7.668 -13.266 -4.148 1 93.75 110 ALA A O 1
ATOM 832 N N . LYS A 1 111 ? 8.852 -13.406 -2.328 1 91.81 111 LYS A N 1
ATOM 833 C CA . LYS A 1 111 ? 9.453 -14.688 -2.703 1 91.81 111 LYS A CA 1
ATOM 834 C C . LYS A 1 111 ? 8.477 -15.836 -2.496 1 91.81 111 LYS A C 1
ATOM 836 O O . LYS A 1 111 ? 8.398 -16.75 -3.32 1 91.81 111 LYS A O 1
ATOM 841 N N . SER A 1 112 ? 7.711 -15.766 -1.441 1 90.5 112 SER A N 1
ATOM 842 C CA . SER A 1 112 ? 6.969 -16.953 -1.024 1 90.5 112 SER A CA 1
ATOM 843 C C . SER A 1 112 ? 5.5 -16.844 -1.419 1 90.5 112 SER A C 1
ATOM 845 O O . SER A 1 112 ? 4.773 -17.844 -1.385 1 90.5 112 SER A O 1
ATOM 847 N N . VAL A 1 113 ? 5.082 -15.711 -1.837 1 91.75 113 VAL A N 1
ATOM 848 C CA . VAL A 1 113 ? 3.668 -15.523 -2.152 1 91.75 113 VA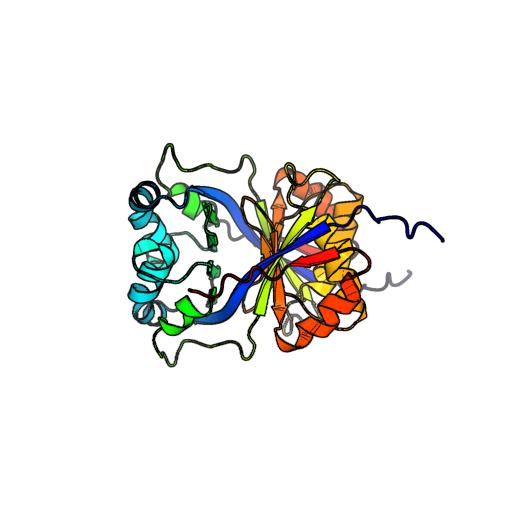L A CA 1
ATOM 849 C C . VAL A 1 113 ? 3.521 -14.992 -3.574 1 91.75 113 VAL A C 1
ATOM 851 O O . VAL A 1 113 ? 2.906 -15.641 -4.426 1 91.75 113 VAL A O 1
ATOM 854 N N . ILE A 1 114 ? 4.168 -13.898 -3.83 1 94.12 114 ILE A N 1
ATOM 855 C CA . ILE A 1 114 ? 3.943 -13.211 -5.102 1 94.12 114 ILE A CA 1
ATOM 856 C C . ILE A 1 114 ? 4.535 -14.039 -6.242 1 94.12 114 ILE A C 1
ATOM 858 O O . ILE A 1 114 ? 3.877 -14.266 -7.258 1 94.12 114 ILE A O 1
ATOM 862 N N . ALA A 1 115 ? 5.758 -14.516 -6.039 1 92.81 115 ALA A N 1
ATOM 863 C CA . ALA A 1 115 ? 6.434 -15.258 -7.098 1 92.81 115 ALA A CA 1
ATOM 864 C C . ALA A 1 115 ? 5.664 -16.516 -7.457 1 92.81 115 ALA A C 1
ATOM 866 O O . ALA A 1 115 ? 5.328 -16.75 -8.625 1 92.81 115 ALA A O 1
ATOM 867 N N . PRO A 1 116 ? 5.312 -17.375 -6.492 1 93.94 116 PRO A N 1
ATOM 868 C CA . PRO A 1 116 ? 4.535 -18.578 -6.844 1 93.94 116 PRO A CA 1
ATOM 869 C C . PRO A 1 116 ? 3.207 -18.234 -7.512 1 93.94 116 PRO A C 1
ATOM 871 O O . PRO A 1 116 ? 2.779 -18.938 -8.43 1 93.94 116 PRO A O 1
ATOM 874 N N . LEU A 1 117 ? 2.484 -17.219 -7.098 1 94.75 117 LEU A N 1
ATOM 875 C CA . LEU A 1 117 ? 1.205 -16.844 -7.695 1 94.75 117 LEU A CA 1
ATOM 876 C C . LEU A 1 117 ? 1.398 -16.328 -9.117 1 94.75 117 LEU A C 1
ATOM 878 O O . LEU A 1 117 ? 0.58 -16.594 -9.992 1 94.75 117 LEU A O 1
ATOM 882 N N . ALA A 1 118 ? 2.451 -15.547 -9.281 1 94.06 118 ALA A N 1
ATOM 883 C CA . ALA A 1 118 ? 2.77 -15.031 -10.609 1 94.06 118 ALA A CA 1
ATOM 884 C C . ALA A 1 118 ? 3.029 -16.172 -11.586 1 94.06 118 ALA A C 1
ATOM 886 O O . ALA A 1 118 ? 2.637 -16.109 -12.758 1 94.06 118 ALA A O 1
ATOM 887 N N . ASP A 1 119 ? 3.682 -17.203 -11.172 1 93.56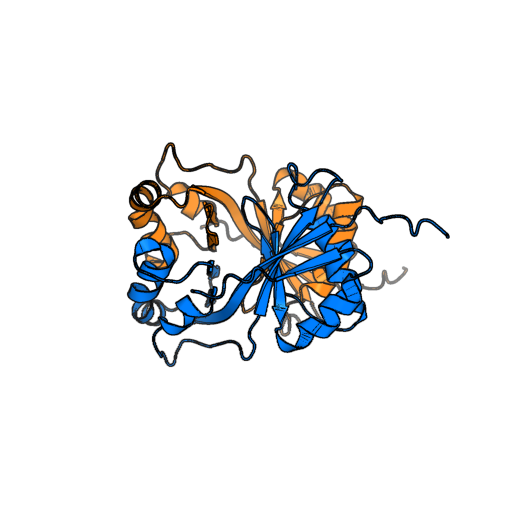 119 ASP A N 1
ATOM 888 C CA . ASP A 1 119 ? 3.936 -18.391 -11.992 1 93.56 119 ASP A CA 1
ATOM 889 C C . ASP A 1 119 ? 2.627 -19.031 -12.453 1 93.56 119 ASP A C 1
ATOM 891 O O . ASP A 1 119 ? 2.609 -19.797 -13.422 1 93.56 119 ASP A O 1
ATOM 895 N N . GLN A 1 120 ? 1.565 -18.703 -11.789 1 92.56 120 GLN A N 1
ATOM 896 C CA . GLN A 1 120 ? 0.244 -19.219 -12.141 1 92.56 120 GLN A CA 1
ATOM 897 C C . GLN A 1 120 ? -0.625 -18.109 -12.742 1 92.56 120 GLN A C 1
ATOM 899 O O . GLN A 1 120 ? -1.852 -18.234 -12.781 1 92.56 120 GLN A O 1
ATOM 904 N N . ASN A 1 121 ? -0.056 -16.953 -13.047 1 91.94 121 ASN A N 1
ATOM 905 C CA . ASN A 1 121 ? -0.705 -15.828 -13.703 1 91.94 121 ASN A CA 1
ATOM 906 C C . ASN A 1 121 ? -1.761 -15.188 -12.805 1 91.94 121 ASN A C 1
ATOM 908 O O . ASN A 1 121 ? -2.824 -14.789 -13.281 1 91.94 121 ASN A O 1
ATOM 912 N N . ILE A 1 122 ? -1.53 -15.266 -11.57 1 93.56 122 ILE A N 1
ATOM 913 C CA . ILE A 1 122 ? -2.396 -14.586 -10.617 1 93.56 122 ILE A CA 1
ATOM 914 C C . ILE A 1 122 ? -1.756 -13.266 -10.188 1 93.56 122 ILE A C 1
ATOM 916 O O . ILE A 1 122 ? -0.625 -13.25 -9.695 1 93.56 122 ILE A O 1
ATOM 920 N N . SER A 1 123 ? -2.482 -12.188 -10.391 1 90.38 123 SER A N 1
ATOM 921 C CA . SER A 1 123 ? -2.016 -10.859 -9.992 1 90.38 123 SER A CA 1
ATOM 922 C C . SER A 1 123 ? -2.455 -10.523 -8.57 1 90.38 123 SER A C 1
ATOM 924 O O . SER A 1 123 ? -3.486 -11.008 -8.102 1 90.38 123 SER A O 1
ATOM 926 N N . VAL A 1 124 ? -1.626 -9.75 -7.973 1 95.5 124 VAL A N 1
ATOM 927 C CA . VAL A 1 124 ? -1.923 -9.32 -6.609 1 95.5 124 VAL A CA 1
ATOM 928 C C . VAL A 1 124 ? -1.663 -7.824 -6.473 1 95.5 124 VAL A C 1
ATOM 930 O O . VAL A 1 124 ? -1.02 -7.219 -7.332 1 95.5 124 VAL A O 1
ATOM 933 N N . PHE A 1 125 ? -2.24 -7.23 -5.496 1 96.44 125 PHE A N 1
ATOM 934 C CA . PHE A 1 125 ? -1.861 -5.91 -5.004 1 96.44 125 PHE A CA 1
ATOM 935 C C . PHE A 1 125 ? -1.259 -6.008 -3.607 1 96.44 125 PHE A C 1
ATOM 937 O O . PHE A 1 125 ? -1.316 -7.062 -2.973 1 96.44 125 PHE A O 1
ATOM 944 N N . MET A 1 126 ? -0.601 -4.973 -3.223 1 96.81 126 MET A N 1
ATOM 945 C CA . MET A 1 126 ? 0.038 -4.973 -1.908 1 96.81 126 MET A CA 1
ATOM 946 C C . MET A 1 126 ? -0.122 -3.619 -1.225 1 96.81 126 MET A C 1
ATOM 948 O O . MET A 1 126 ? -0.119 -2.58 -1.887 1 96.81 126 MET A O 1
ATOM 952 N N . LEU A 1 127 ? -0.269 -3.621 0.087 1 97.31 127 LEU A N 1
ATOM 953 C CA . LEU A 1 127 ? -0.336 -2.438 0.937 1 97.31 127 LEU A CA 1
ATOM 954 C C . LEU A 1 127 ? 0.505 -2.623 2.195 1 97.31 127 LEU A C 1
ATOM 956 O O . LEU A 1 127 ? 0.128 -3.379 3.094 1 97.31 127 LEU A O 1
ATOM 960 N N . SER A 1 128 ? 1.637 -1.947 2.287 1 96.75 128 SER A N 1
ATOM 961 C CA . SER A 1 128 ? 2.447 -1.963 3.5 1 96.75 128 SER A CA 1
ATOM 962 C C . SER A 1 128 ? 1.896 -1.002 4.547 1 96.75 128 SER A C 1
ATOM 964 O O . SER A 1 128 ? 1.527 0.13 4.227 1 96.75 128 SER A O 1
ATOM 966 N N . THR A 1 129 ? 1.784 -1.419 5.793 1 96.06 129 THR A N 1
ATOM 967 C CA . THR A 1 129 ? 1.471 -0.59 6.953 1 96.06 129 THR A CA 1
ATOM 968 C C . THR A 1 129 ? 2.617 -0.609 7.957 1 96.06 129 THR A C 1
ATOM 970 O O . THR A 1 129 ? 3.65 -1.239 7.719 1 96.06 129 THR A O 1
ATOM 973 N N . TYR A 1 130 ? 2.404 0.14 9.039 1 92.5 130 TYR A N 1
ATOM 974 C CA . TYR A 1 130 ? 3.428 0.232 10.07 1 92.5 130 TYR A CA 1
ATOM 975 C C . TYR A 1 130 ? 3.674 -1.127 10.719 1 92.5 130 TYR A C 1
ATOM 977 O O . TYR A 1 130 ? 4.809 -1.456 11.078 1 92.5 130 TYR A O 1
ATOM 985 N N . GLN A 1 131 ? 2.672 -1.969 10.773 1 88.62 131 GLN A N 1
ATOM 986 C CA . GLN A 1 131 ? 2.758 -3.201 11.555 1 88.62 131 GLN A CA 1
ATOM 987 C C . GLN A 1 131 ? 2.975 -4.41 10.648 1 88.62 131 GLN A C 1
ATOM 989 O O . GLN A 1 131 ? 3.676 -5.352 11.016 1 88.62 131 GLN A O 1
ATOM 994 N N . THR A 1 132 ? 2.25 -4.422 9.586 1 92.12 132 THR A N 1
ATOM 995 C CA . THR A 1 132 ? 2.316 -5.59 8.719 1 92.12 132 THR A CA 1
ATOM 996 C C . THR A 1 132 ? 2.111 -5.188 7.262 1 92.12 132 THR A C 1
ATOM 998 O O . THR A 1 132 ? 1.773 -4.039 6.969 1 92.12 132 THR A O 1
ATOM 1001 N N . ASP A 1 133 ? 2.375 -6.109 6.441 1 94.31 133 ASP A N 1
ATOM 1002 C CA . ASP A 1 133 ? 2.117 -5.961 5.012 1 94.31 133 ASP A CA 1
ATOM 1003 C C . ASP A 1 133 ? 0.932 -6.824 4.578 1 94.31 133 ASP A C 1
ATOM 1005 O O . ASP A 1 133 ? 0.817 -7.98 4.984 1 94.31 133 ASP A O 1
ATOM 1009 N N . PHE A 1 134 ? 0.077 -6.188 3.734 1 94.44 134 PHE A N 1
ATOM 1010 C CA . PHE A 1 134 ? -1.098 -6.887 3.225 1 94.44 134 PHE A CA 1
ATOM 1011 C C . PHE A 1 134 ? -0.94 -7.203 1.743 1 94.44 134 PHE A C 1
ATOM 1013 O O . PHE A 1 134 ? -0.428 -6.379 0.979 1 94.44 134 PHE A O 1
ATOM 1020 N N . ILE A 1 135 ? -1.418 -8.375 1.432 1 94.81 135 ILE A N 1
ATOM 1021 C CA . ILE A 1 135 ? -1.605 -8.75 0.033 1 94.81 135 ILE A CA 1
ATOM 1022 C C . ILE A 1 135 ? -3.098 -8.797 -0.292 1 94.81 135 ILE A C 1
ATOM 1024 O O . ILE A 1 135 ? -3.895 -9.305 0.5 1 94.81 135 ILE A O 1
ATOM 1028 N N . LEU A 1 136 ? -3.492 -8.188 -1.39 1 95.06 136 LEU A N 1
ATOM 1029 C CA . LEU A 1 136 ? -4.871 -8.25 -1.86 1 95.06 136 LEU A CA 1
ATOM 1030 C C . LEU A 1 136 ? -5.004 -9.219 -3.031 1 95.06 136 LEU A C 1
ATOM 1032 O O . LEU A 1 136 ? -4.352 -9.047 -4.062 1 95.06 136 LEU A O 1
ATOM 1036 N N . VAL A 1 137 ? -5.812 -10.234 -2.828 1 94.31 137 VAL A N 1
ATOM 1037 C CA . VAL A 1 137 ? -6.062 -11.25 -3.85 1 94.31 137 VAL A CA 1
ATOM 1038 C C . VAL A 1 137 ? -7.539 -11.242 -4.238 1 94.31 137 VAL A C 1
ATOM 1040 O O . VAL A 1 137 ? -8.414 -11.094 -3.381 1 94.31 137 VAL A O 1
ATOM 1043 N N . ARG A 1 138 ? -7.758 -11.43 -5.52 1 95.06 138 ARG A N 1
ATOM 1044 C CA . ARG A 1 138 ? -9.148 -11.43 -5.965 1 95.06 138 ARG A CA 1
ATOM 1045 C C . ARG A 1 138 ? -9.906 -12.609 -5.371 1 95.06 138 ARG A C 1
ATOM 1047 O O . ARG A 1 138 ? -9.367 -13.719 -5.27 1 95.06 138 ARG A O 1
ATOM 1054 N N . GLU A 1 139 ? -11.156 -12.273 -5.098 1 92.19 139 GLU A N 1
ATOM 1055 C CA . GLU A 1 139 ? -12.039 -13.305 -4.562 1 92.19 139 GLU A CA 1
ATOM 1056 C C . GLU A 1 139 ? -12.109 -14.508 -5.496 1 92.19 139 GLU A C 1
ATOM 1058 O O . GLU A 1 139 ? -12.008 -15.656 -5.051 1 92.19 139 GLU A O 1
ATOM 1063 N N . ARG A 1 140 ? -12.25 -14.359 -6.738 1 94.19 140 ARG A N 1
ATOM 1064 C CA . ARG A 1 140 ? -12.43 -15.438 -7.707 1 94.19 140 ARG A CA 1
ATOM 1065 C C . ARG A 1 140 ? -11.18 -16.297 -7.805 1 94.19 140 ARG A C 1
ATOM 1067 O O . ARG A 1 140 ? -11.25 -17.453 -8.234 1 94.19 140 ARG A O 1
ATOM 1074 N N . ASP A 1 141 ? -10.094 -15.781 -7.418 1 94.56 141 ASP A N 1
ATOM 1075 C CA . ASP A 1 141 ? -8.836 -16.516 -7.527 1 94.56 141 ASP A CA 1
ATOM 1076 C C . ASP A 1 141 ? -8.508 -17.234 -6.223 1 94.56 141 ASP A C 1
ATOM 1078 O O . ASP A 1 141 ? -7.531 -17.984 -6.148 1 94.56 141 ASP A O 1
ATOM 1082 N N . LEU A 1 142 ? -9.289 -17.094 -5.188 1 91.06 142 LEU A N 1
ATOM 1083 C CA . LEU A 1 142 ? -8.945 -17.547 -3.842 1 91.06 142 LEU A CA 1
ATOM 1084 C C . LEU A 1 142 ? -8.734 -19.062 -3.807 1 91.06 142 LEU A C 1
ATOM 1086 O O . LEU A 1 142 ? -7.777 -19.531 -3.189 1 91.06 142 LEU A O 1
ATOM 1090 N N . PRO A 1 143 ? -9.586 -19.875 -4.41 1 91.12 143 PRO A N 1
ATOM 1091 C CA . PRO A 1 143 ? -9.32 -21.312 -4.387 1 91.12 143 PRO A CA 1
ATOM 1092 C C . PRO A 1 143 ? -7.961 -21.672 -4.98 1 91.12 143 PRO A C 1
ATOM 1094 O O . PRO A 1 143 ? -7.246 -22.516 -4.43 1 91.12 143 PRO A O 1
ATOM 1097 N N . PHE A 1 144 ? -7.594 -21.047 -6.012 1 93.31 144 PHE A N 1
ATOM 1098 C CA . PHE A 1 144 ? -6.312 -21.297 -6.66 1 93.31 144 PHE A CA 1
ATOM 1099 C C . PHE A 1 144 ? -5.16 -20.812 -5.797 1 93.31 144 PHE A C 1
ATOM 1101 O O . PHE A 1 144 ? -4.121 -21.469 -5.699 1 93.31 144 PHE A O 1
ATOM 1108 N N . VAL A 1 145 ? -5.332 -19.625 -5.246 1 93.06 145 VAL A N 1
ATOM 1109 C CA . VAL A 1 145 ? -4.328 -19.047 -4.359 1 93.06 145 VAL A CA 1
ATOM 1110 C C . VAL A 1 145 ? -4.078 -20 -3.182 1 93.06 145 VAL A C 1
ATOM 1112 O O . VAL A 1 145 ? -2.926 -20.281 -2.844 1 93.06 145 VAL A O 1
ATOM 1115 N N . THR A 1 146 ? -5.133 -20.469 -2.578 1 90.5 146 THR A N 1
ATOM 1116 C CA . THR A 1 146 ? -5.031 -21.391 -1.445 1 90.5 146 THR A CA 1
ATOM 1117 C C . THR A 1 146 ? -4.273 -22.656 -1.837 1 90.5 146 THR A C 1
ATOM 1119 O O . THR A 1 146 ? -3.396 -23.109 -1.102 1 90.5 146 THR A O 1
ATOM 1122 N N . HIS A 1 147 ? -4.602 -23.141 -2.926 1 92.94 147 HIS A N 1
ATOM 1123 C CA . HIS A 1 147 ? -3.945 -24.359 -3.408 1 92.94 147 HIS A CA 1
ATOM 1124 C C . HIS A 1 147 ? -2.459 -24.109 -3.654 1 92.94 147 HIS A C 1
ATOM 1126 O O . HIS A 1 147 ? -1.617 -24.891 -3.197 1 92.94 147 HIS A O 1
ATOM 1132 N N . THR A 1 148 ? -2.141 -23.031 -4.355 1 93.62 148 THR A N 1
ATOM 1133 C CA . THR A 1 148 ? -0.771 -22.734 -4.75 1 93.62 148 THR A CA 1
ATOM 1134 C C . THR A 1 148 ? 0.111 -22.516 -3.523 1 93.62 148 THR A C 1
ATOM 1136 O O . THR A 1 148 ? 1.276 -22.906 -3.512 1 93.62 148 THR A O 1
ATOM 1139 N N . LEU A 1 149 ? -0.458 -21.922 -2.502 1 91 149 LEU A N 1
ATOM 1140 C CA . LEU A 1 149 ? 0.352 -21.531 -1.352 1 91 149 LEU A CA 1
ATOM 1141 C C . LEU A 1 149 ? 0.259 -22.578 -0.243 1 91 149 LEU A C 1
ATOM 1143 O O . LEU A 1 149 ? 0.868 -22.406 0.817 1 91 149 LEU A O 1
ATOM 1147 N N . SER A 1 150 ? -0.391 -23.625 -0.397 1 88.75 150 SER A N 1
ATOM 1148 C CA . SER A 1 150 ? -0.718 -24.594 0.65 1 88.75 150 SER A CA 1
ATOM 1149 C C . SER A 1 150 ? 0.53 -25.312 1.149 1 88.75 150 SER A C 1
ATOM 1151 O O . SER A 1 150 ? 0.548 -25.828 2.268 1 88.75 150 SER A O 1
ATOM 1153 N N . SER A 1 151 ? 1.49 -25.375 0.369 1 85.25 151 SER A N 1
ATOM 1154 C CA . SER A 1 151 ? 2.699 -26.062 0.802 1 85.25 151 SER A CA 1
ATOM 1155 C C . SER A 1 151 ? 3.453 -25.266 1.854 1 85.25 151 SER A C 1
ATOM 1157 O O . SER A 1 151 ? 4.172 -25.828 2.68 1 85.25 151 SER A O 1
ATOM 1159 N N . GLU A 1 152 ? 3.209 -23.938 1.877 1 82.88 152 GLU A N 1
ATOM 1160 C CA . GLU A 1 152 ? 4 -23.078 2.752 1 82.88 152 GLU A CA 1
ATOM 1161 C C . GLU A 1 152 ? 3.117 -22.359 3.77 1 82.88 152 GLU A C 1
ATOM 1163 O O . GLU A 1 152 ? 3.59 -21.953 4.832 1 82.88 152 GLU A O 1
ATOM 1168 N N . PHE A 1 153 ? 1.876 -22.297 3.375 1 80.75 153 PHE A N 1
ATOM 1169 C CA . PHE A 1 153 ? 1.038 -21.438 4.207 1 80.75 153 PHE A CA 1
ATOM 1170 C C . PHE A 1 153 ? -0.328 -22.078 4.434 1 80.75 153 PHE A C 1
ATOM 1172 O O . PHE A 1 153 ? -0.81 -22.844 3.594 1 80.75 153 PHE A O 1
ATOM 1179 N N . THR A 1 154 ? -0.82 -21.688 5.699 1 78.75 154 THR A N 1
ATOM 1180 C CA . THR A 1 154 ? -2.234 -21.938 5.969 1 78.75 154 THR A CA 1
ATOM 1181 C C . THR A 1 154 ? -3.018 -20.625 5.953 1 78.75 154 THR A C 1
ATOM 1183 O O . THR A 1 154 ? -2.611 -19.641 6.582 1 78.75 154 THR A O 1
ATOM 1186 N N . ILE A 1 155 ? -3.957 -20.578 5.117 1 72.75 155 ILE A N 1
ATOM 1187 C CA . ILE A 1 155 ? -4.793 -19.391 5.039 1 72.75 155 ILE A CA 1
ATOM 1188 C C . ILE A 1 155 ? -6.008 -19.547 5.949 1 72.75 155 ILE A C 1
ATOM 1190 O O . ILE A 1 155 ? -6.812 -20.469 5.766 1 72.75 155 ILE A O 1
ATOM 1194 N N . LEU A 1 156 ? -5.957 -18.75 7.004 1 68.56 156 LEU A N 1
ATOM 1195 C CA . LEU A 1 156 ? -7.109 -18.734 7.895 1 68.56 156 LEU A CA 1
ATOM 1196 C C . LEU A 1 156 ? -8.039 -17.578 7.562 1 68.56 156 LEU A C 1
ATOM 1198 O O . LEU A 1 156 ? -7.582 -16.453 7.34 1 68.56 156 LEU A O 1
ATOM 1202 N N . ARG A 1 157 ? -9.211 -17.969 7.113 1 60.09 157 ARG A N 1
ATOM 1203 C CA . ARG A 1 157 ? -10.195 -16.938 6.848 1 60.09 157 ARG A CA 1
ATOM 1204 C C . ARG A 1 157 ? -10.781 -16.391 8.148 1 60.09 157 ARG A C 1
ATOM 1206 O O . ARG A 1 157 ? -11.164 -17.156 9.031 1 60.09 157 ARG A O 1
ATOM 1213 N N . SER A 1 158 ? -10.266 -15.25 8.586 1 53.94 158 SER A N 1
ATOM 1214 C CA . SER A 1 158 ? -10.953 -14.688 9.742 1 53.94 158 SER A CA 1
ATOM 1215 C C . SER A 1 158 ? -12.461 -14.617 9.516 1 53.94 158 SER A C 1
ATOM 1217 O O . SER A 1 158 ? -12.906 -14.266 8.414 1 53.94 158 SER A O 1
ATOM 1219 N N . THR A 1 159 ? -13.195 -15.68 10.023 1 39.81 159 THR A N 1
ATOM 1220 C CA . THR A 1 159 ? -14.656 -15.648 10.031 1 39.81 159 THR A CA 1
ATOM 1221 C C . THR A 1 159 ? -15.172 -14.297 10.523 1 39.81 159 THR A C 1
ATOM 1223 O O . THR A 1 159 ? -16.312 -14.188 10.969 1 39.81 159 THR A O 1
ATOM 1226 N N . ALA A 1 160 ? -14.625 -13.336 10.836 1 37.81 160 ALA A N 1
ATOM 1227 C CA . ALA A 1 160 ? -15.508 -12.281 11.336 1 37.81 160 ALA A CA 1
ATOM 1228 C C . ALA A 1 160 ? -16.734 -12.117 10.43 1 37.81 160 ALA A C 1
ATOM 1230 O O . ALA A 1 160 ? -16.625 -11.586 9.328 1 37.81 160 ALA A O 1
ATOM 1231 N N . ARG A 1 161 ? -17.5 -13.102 10.078 1 33.88 161 ARG A N 1
ATOM 1232 C CA . ARG A 1 161 ? -18.875 -12.734 9.773 1 33.88 161 ARG A CA 1
ATOM 1233 C C . ARG A 1 161 ? -19.391 -11.664 10.734 1 33.88 161 ARG A C 1
ATOM 1235 O O . ARG A 1 161 ? -19.125 -11.734 11.938 1 33.88 161 ARG A O 1
ATOM 1242 N N . PRO A 1 162 ? -19.547 -10.281 10.281 1 30.45 162 PRO A N 1
ATOM 1243 C CA . PRO A 1 162 ? -20.359 -9.656 11.328 1 30.45 162 PRO A CA 1
ATOM 1244 C C . PRO A 1 162 ? -21.391 -10.617 11.922 1 30.45 162 PRO A C 1
ATOM 1246 O O . PRO A 1 162 ? -21.953 -11.453 11.203 1 30.45 162 PRO A O 1
ATOM 1249 N N . TRP A 1 163 ? -21.344 -10.859 13.281 1 26 163 TRP A N 1
ATOM 1250 C CA . TRP A 1 163 ? -22.547 -11.383 13.906 1 26 163 TRP A CA 1
ATOM 1251 C C . TRP A 1 163 ? -23.797 -10.711 13.312 1 26 163 TRP A C 1
ATOM 1253 O O . TRP A 1 163 ? -23.734 -9.555 12.891 1 26 163 TRP A O 1
ATOM 1263 N N . MET B 1 1 ? 32.562 -2.617 -30.859 1 24.22 1 MET B N 1
ATOM 1264 C CA . MET B 1 1 ? 31.859 -1.849 -29.828 1 24.22 1 MET B CA 1
ATOM 1265 C C . MET B 1 1 ? 30.516 -2.467 -29.5 1 24.22 1 MET B C 1
ATOM 1267 O O . MET B 1 1 ? 29.656 -2.582 -30.375 1 24.22 1 MET B O 1
ATOM 1271 N N . SER B 1 2 ? 30.547 -3.506 -28.625 1 25.42 2 SER B N 1
ATOM 1272 C CA . SER B 1 2 ? 29.484 -4.445 -28.312 1 25.42 2 SER B CA 1
ATOM 1273 C C . SER B 1 2 ? 28.203 -3.717 -27.906 1 25.42 2 SER B C 1
ATOM 1275 O O . SER B 1 2 ? 28.25 -2.748 -27.156 1 25.42 2 SER B O 1
ATOM 1277 N N . ARG B 1 3 ? 27.297 -3.611 -28.797 1 24.19 3 ARG B N 1
ATOM 1278 C CA . ARG B 1 3 ? 25.984 -3.045 -28.531 1 24.19 3 ARG B CA 1
ATOM 1279 C C . ARG B 1 3 ? 25.453 -3.523 -27.172 1 24.19 3 ARG B C 1
ATOM 1281 O O . ARG B 1 3 ? 25.266 -4.723 -26.969 1 24.19 3 ARG B O 1
ATOM 1288 N N . ARG B 1 4 ? 25.984 -3.039 -26.078 1 31.03 4 ARG B N 1
ATOM 1289 C CA . ARG B 1 4 ? 25.328 -3.316 -24.812 1 31.03 4 ARG B CA 1
ATOM 1290 C C . ARG B 1 4 ? 23.812 -3.359 -24.984 1 31.03 4 ARG B C 1
ATOM 1292 O O . ARG B 1 4 ? 23.219 -2.422 -25.516 1 31.03 4 ARG B O 1
ATOM 1299 N N . GLY B 1 5 ? 23.219 -4.344 -25.375 1 32.19 5 GLY B N 1
ATOM 1300 C CA . GLY B 1 5 ? 21.812 -4.621 -25.562 1 32.19 5 GLY B CA 1
ATOM 1301 C C . GLY B 1 5 ? 20.922 -3.797 -24.641 1 32.19 5 GLY B C 1
ATOM 1302 O O . GLY B 1 5 ? 21.156 -3.711 -23.438 1 32.19 5 GLY B O 1
ATOM 1303 N N . ARG B 1 6 ? 20.406 -2.676 -25.031 1 38.22 6 ARG B N 1
ATOM 1304 C CA . ARG B 1 6 ? 19.453 -1.864 -24.281 1 38.22 6 ARG B CA 1
ATOM 1305 C C . ARG B 1 6 ? 18.422 -2.74 -23.578 1 38.22 6 ARG B C 1
ATOM 1307 O O . ARG B 1 6 ? 17.641 -3.432 -24.234 1 38.22 6 ARG B O 1
ATOM 1314 N N . GLY B 1 7 ? 18.719 -3.533 -22.625 1 41.31 7 GLY B N 1
ATOM 1315 C CA . GLY B 1 7 ? 17.672 -4.266 -21.938 1 41.31 7 GLY B CA 1
ATOM 1316 C C . GLY B 1 7 ? 16.359 -3.5 -21.875 1 41.31 7 GLY B C 1
ATOM 1317 O O . GLY B 1 7 ? 16.328 -2.285 -22.078 1 41.31 7 GLY B O 1
ATOM 1318 N N . ALA B 1 8 ? 15.164 -3.963 -22.281 1 50.62 8 ALA B N 1
ATOM 1319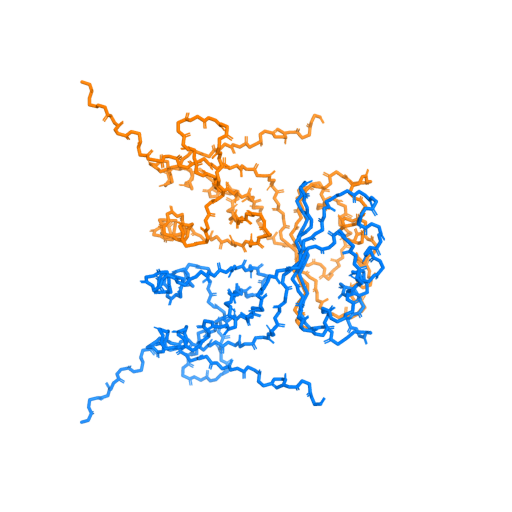 C CA . ALA B 1 8 ? 13.852 -3.318 -22.203 1 50.62 8 ALA B CA 1
ATOM 1320 C C . ALA B 1 8 ? 13.75 -2.434 -20.969 1 50.62 8 ALA B C 1
ATOM 1322 O O . ALA B 1 8 ? 13.625 -2.936 -19.844 1 50.62 8 ALA B O 1
ATOM 1323 N N . GLY B 1 9 ? 14.539 -1.452 -20.703 1 60.53 9 GLY B N 1
ATOM 1324 C CA . GLY B 1 9 ? 14.938 -0.6 -19.594 1 60.53 9 GLY B CA 1
ATOM 1325 C C . GLY B 1 9 ? 13.781 0.162 -18.969 1 60.53 9 GLY B C 1
ATOM 1326 O O . GLY B 1 9 ? 12.992 0.79 -19.688 1 60.53 9 GLY B O 1
ATOM 1327 N N . GLY B 1 10 ? 13.094 -0.323 -17.891 1 73.88 10 GLY B N 1
ATOM 1328 C CA . GLY B 1 10 ? 12.086 0.457 -17.188 1 73.88 10 GLY B CA 1
ATOM 1329 C C . GLY B 1 10 ? 12.648 1.692 -16.516 1 73.88 10 GLY B C 1
ATOM 1330 O O . GLY B 1 10 ? 13.867 1.799 -16.312 1 73.88 10 GLY B O 1
ATOM 1331 N N . ARG B 1 11 ? 11.898 2.744 -16.625 1 78.25 11 ARG B N 1
ATOM 1332 C CA . ARG B 1 11 ? 12.227 3.988 -15.938 1 78.25 11 ARG B CA 1
ATOM 1333 C C . ARG B 1 11 ? 11.469 4.102 -14.617 1 78.25 11 ARG B C 1
ATOM 1335 O O . ARG B 1 11 ? 10.297 3.732 -14.539 1 78.25 11 ARG B O 1
ATOM 1342 N N . TRP B 1 12 ? 12.242 4.594 -13.633 1 76.06 12 TRP B N 1
ATOM 1343 C CA . TRP B 1 12 ? 11.594 4.934 -12.367 1 76.06 12 TRP B CA 1
ATOM 1344 C C . TRP B 1 12 ? 11.25 6.418 -12.312 1 76.06 12 TRP B C 1
ATOM 1346 O O . TRP B 1 12 ? 12.039 7.258 -12.766 1 76.06 12 TRP B O 1
ATOM 1356 N N . ASN B 1 13 ? 10.062 6.555 -11.852 1 77.12 13 ASN B N 1
ATOM 1357 C CA . ASN B 1 13 ? 9.68 7.926 -11.531 1 77.12 13 ASN B CA 1
ATOM 1358 C C . ASN B 1 13 ? 9.625 8.164 -10.023 1 77.12 13 ASN B C 1
ATOM 1360 O O . ASN B 1 13 ? 8.984 7.402 -9.297 1 77.12 13 ASN B O 1
ATOM 1364 N N . SER B 1 14 ? 10.602 8.969 -9.578 1 71.62 14 SER B N 1
ATOM 1365 C CA . SER B 1 14 ? 10.539 9.352 -8.172 1 71.62 14 SER B CA 1
ATOM 1366 C C . SER B 1 14 ? 9.406 10.344 -7.918 1 71.62 14 SER B C 1
ATOM 1368 O O . SER B 1 14 ? 9.164 11.234 -8.734 1 71.62 14 SER B O 1
ATOM 1370 N N . THR B 1 15 ? 8.734 10 -6.926 1 69.12 15 THR B N 1
ATOM 1371 C CA . THR B 1 15 ? 7.621 10.898 -6.656 1 69.12 15 THR B CA 1
ATOM 1372 C C . THR B 1 15 ? 7.945 11.82 -5.484 1 69.12 15 THR B C 1
ATOM 1374 O O . THR B 1 15 ? 7.797 13.039 -5.594 1 69.12 15 THR B O 1
ATOM 1377 N N . SER B 1 16 ? 8.203 11.375 -4.336 1 79.88 16 SER B N 1
ATOM 1378 C CA . SER B 1 16 ? 8.383 12.273 -3.199 1 79.88 16 SER B CA 1
ATOM 1379 C C . SER B 1 16 ? 9.125 11.586 -2.061 1 79.88 16 SER B C 1
ATOM 1381 O O . SER B 1 16 ? 8.984 10.375 -1.858 1 79.88 16 SER B O 1
ATOM 1383 N N . TRP B 1 17 ? 10.055 12.422 -1.438 1 88.06 17 TRP B N 1
ATOM 1384 C CA . TRP B 1 17 ? 10.516 12 -0.119 1 88.06 17 TRP B CA 1
ATOM 1385 C C . TRP B 1 17 ? 9.367 11.961 0.876 1 88.06 17 TRP B C 1
ATOM 1387 O O . TRP B 1 17 ? 8.547 12.883 0.928 1 88.06 17 TRP B O 1
ATOM 1397 N N . SER B 1 18 ? 9.305 10.836 1.571 1 92.62 18 SER B N 1
ATOM 1398 C CA . SER B 1 18 ? 8.141 10.625 2.42 1 92.62 18 SER B CA 1
ATOM 1399 C C . SER B 1 18 ? 8.539 10.117 3.801 1 92.62 18 SER B C 1
ATOM 1401 O O . SER B 1 18 ? 9.625 9.555 3.971 1 92.62 18 SER B O 1
ATOM 1403 N N . THR B 1 19 ? 7.684 10.352 4.75 1 92.5 19 THR B N 1
ATOM 1404 C CA . THR B 1 19 ? 7.832 9.898 6.129 1 92.5 19 THR B CA 1
ATOM 1405 C C . THR B 1 19 ? 6.633 9.062 6.555 1 92.5 19 THR B C 1
ATOM 1407 O O . THR B 1 19 ? 5.488 9.391 6.238 1 92.5 19 THR B O 1
ATOM 1410 N N . GLY B 1 20 ? 6.973 7.871 7.168 1 95.5 20 GLY B N 1
ATOM 1411 C CA . GLY B 1 20 ? 5.918 7.039 7.734 1 95.5 20 GLY B CA 1
ATOM 1412 C C . GLY B 1 20 ? 5.594 7.387 9.172 1 95.5 20 GLY B C 1
ATOM 1413 O O . GLY B 1 20 ? 6.496 7.648 9.977 1 95.5 20 GLY B O 1
ATOM 1414 N N . CYS B 1 21 ? 4.277 7.398 9.531 1 94.75 21 CYS B N 1
ATOM 1415 C CA . CYS B 1 21 ? 3.809 7.672 10.883 1 94.75 21 CYS B CA 1
ATOM 1416 C C . CYS B 1 21 ? 2.738 6.668 11.297 1 94.75 21 CYS B C 1
ATOM 1418 O O . CYS B 1 21 ? 2.059 6.09 10.453 1 94.75 21 CYS B O 1
ATOM 1420 N N . LYS B 1 22 ? 2.66 6.48 12.539 1 94.06 22 LYS B N 1
ATOM 1421 C CA . LYS B 1 22 ? 1.648 5.598 13.109 1 94.06 22 LYS B CA 1
ATOM 1422 C C . LYS B 1 22 ? 0.885 6.289 14.234 1 94.06 22 LYS B C 1
ATOM 1424 O O . LYS B 1 22 ? 1.479 7.004 15.047 1 94.06 22 LYS B O 1
ATOM 1429 N N . LEU B 1 23 ? -0.378 6.168 14.227 1 92.31 23 LEU B N 1
ATOM 1430 C CA . LEU B 1 23 ? -1.277 6.648 15.266 1 92.31 23 LEU B CA 1
ATOM 1431 C C . LEU B 1 23 ? -2.162 5.52 15.789 1 92.31 23 LEU B C 1
ATOM 1433 O O . LEU B 1 23 ? -2.758 4.781 15 1 92.31 23 LEU B O 1
ATOM 1437 N N . PRO B 1 24 ? -2.199 5.34 17.062 1 86.62 24 PRO B N 1
ATOM 1438 C CA . PRO B 1 24 ? -3.123 4.32 17.562 1 86.62 24 PRO B CA 1
ATOM 1439 C C . PRO B 1 24 ? -4.57 4.586 17.156 1 86.62 24 PRO B C 1
ATOM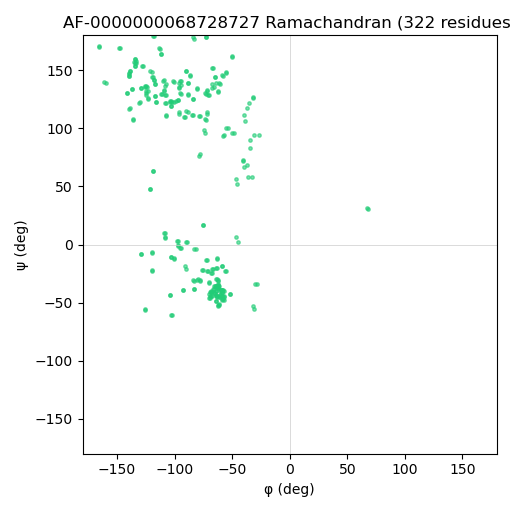 1441 O O . PRO B 1 24 ? -4.996 5.742 17.094 1 86.62 24 PRO B O 1
ATOM 1444 N N . ALA B 1 25 ? -5.309 3.488 16.906 1 79.38 25 ALA B N 1
ATOM 1445 C CA . ALA B 1 25 ? -6.688 3.598 16.453 1 79.38 25 ALA B CA 1
ATOM 1446 C C . ALA B 1 25 ? -7.621 3.988 17.594 1 79.38 25 ALA B C 1
ATOM 1448 O O . ALA B 1 25 ? -8.828 4.121 17.406 1 79.38 25 ALA B O 1
ATOM 1449 N N . SER B 1 26 ? -7.223 4.453 18.609 1 77.44 26 SER B N 1
ATOM 1450 C CA . SER B 1 26 ? -8.062 4.938 19.703 1 77.44 26 SER B CA 1
ATOM 1451 C C . SER B 1 26 ? -8.727 6.258 19.344 1 77.44 26 SER B C 1
ATOM 1453 O O . SER B 1 26 ? -8.094 7.148 18.781 1 77.44 26 SER B O 1
ATOM 1455 N N . PRO B 1 27 ? -10.062 6.332 19.562 1 70.56 27 PRO B N 1
ATOM 1456 C CA . PRO B 1 27 ? -10.812 7.523 19.156 1 70.56 27 PRO B CA 1
ATOM 1457 C C . PRO B 1 27 ? -10.195 8.82 19.688 1 70.56 27 PRO B C 1
ATOM 1459 O O . PRO B 1 27 ? -10.117 9.812 18.953 1 70.56 27 PRO B O 1
ATOM 1462 N N . ARG B 1 28 ? -9.836 8.805 20.781 1 68.81 28 ARG B N 1
ATOM 1463 C CA . ARG B 1 28 ? -9.281 10.016 21.375 1 68.81 28 ARG B CA 1
ATOM 1464 C C . ARG B 1 28 ? -7.992 10.43 20.688 1 68.81 28 ARG B C 1
ATOM 1466 O O . ARG B 1 28 ? -7.773 11.617 20.438 1 68.81 28 ARG B O 1
ATOM 1473 N N . ARG B 1 29 ? -7.301 9.508 20.328 1 67.81 29 ARG B N 1
ATOM 1474 C CA . ARG B 1 29 ? -5.988 9.805 19.75 1 67.81 29 ARG B CA 1
ATOM 1475 C C . ARG B 1 29 ? -6.102 10.234 18.297 1 67.81 29 ARG B C 1
ATOM 1477 O O . ARG B 1 29 ? -5.414 11.156 17.859 1 67.81 29 ARG B O 1
ATOM 1484 N N . VAL B 1 30 ? -7.031 9.758 17.703 1 74.81 30 VAL B N 1
ATOM 1485 C CA . VAL B 1 30 ? -7.238 10.109 16.297 1 74.81 30 VAL B CA 1
ATOM 1486 C C . VAL B 1 30 ? -7.867 11.5 16.203 1 74.81 30 VAL B C 1
ATOM 1488 O O . VAL B 1 30 ? -7.566 12.258 15.281 1 74.81 30 VAL B O 1
ATOM 1491 N N . SER B 1 31 ? -8.648 11.805 17.219 1 73.25 31 SER B N 1
ATOM 1492 C CA . SER B 1 31 ? -9.367 13.078 17.188 1 73.25 31 SER B CA 1
ATOM 1493 C C . SER B 1 31 ? -8.398 14.258 17.172 1 73.25 31 SER B C 1
ATOM 1495 O O . SER B 1 31 ? -8.648 15.266 16.5 1 73.25 31 SER B O 1
ATOM 1497 N N . ARG B 1 32 ? -7.312 14.219 17.781 1 73.88 32 ARG B N 1
ATOM 1498 C CA . ARG B 1 32 ? -6.359 15.32 17.844 1 73.88 32 ARG B CA 1
ATOM 1499 C C . ARG B 1 32 ? -5.695 15.555 16.484 1 73.88 32 ARG B C 1
ATOM 1501 O O . ARG B 1 32 ? -5.406 16.703 16.125 1 73.88 32 ARG B O 1
ATOM 1508 N N . CYS B 1 33 ? -5.5 14.562 15.773 1 78.31 33 CYS B N 1
ATOM 1509 C CA . CYS B 1 33 ? -4.801 14.68 14.5 1 78.31 33 CYS B CA 1
ATOM 1510 C C . CYS B 1 33 ? -5.789 14.781 13.344 1 78.31 33 CYS B C 1
ATOM 1512 O O . CYS B 1 33 ? -5.402 15.094 12.211 1 78.31 33 CYS B O 1
ATOM 1514 N N . SER B 1 34 ? -7.016 14.742 13.672 1 84.19 34 SER B N 1
ATOM 1515 C CA . SER B 1 34 ? -8.023 14.578 12.633 1 84.19 34 SER B CA 1
ATOM 1516 C C . SER B 1 34 ? -8.117 15.828 11.758 1 84.19 34 SER B C 1
ATOM 1518 O O . SER B 1 34 ? -8.125 15.727 10.531 1 84.19 34 SER B O 1
ATOM 1520 N N . PRO B 1 35 ? -8.047 17.078 12.391 1 89.88 35 PRO B N 1
ATOM 1521 C CA . PRO B 1 35 ? -8.188 18.234 11.5 1 89.88 35 PRO B CA 1
ATOM 1522 C C . PRO B 1 35 ? -7.051 18.344 10.484 1 89.88 35 PRO B C 1
ATOM 1524 O O . PRO B 1 35 ? -7.293 18.641 9.312 1 89.88 35 PRO B O 1
ATOM 1527 N N . THR B 1 36 ? -5.844 18.156 10.914 1 92.5 36 THR B N 1
ATOM 1528 C CA . THR B 1 36 ? -4.691 18.234 10.023 1 92.5 36 THR B CA 1
ATOM 1529 C C . THR B 1 36 ? -4.734 17.125 8.977 1 92.5 36 THR B C 1
ATOM 1531 O O . THR B 1 36 ? -4.465 17.359 7.801 1 92.5 36 THR B O 1
ATOM 1534 N N . LEU B 1 37 ? -5.102 15.93 9.414 1 93.56 37 LEU B N 1
ATOM 1535 C CA . LEU B 1 37 ? -5.172 14.797 8.492 1 93.56 37 LEU B CA 1
ATOM 1536 C C . LEU B 1 37 ? -6.262 15.016 7.449 1 93.56 37 LEU B C 1
ATOM 1538 O O . LEU B 1 37 ? -6.086 14.656 6.281 1 93.56 37 LEU B O 1
ATOM 1542 N N . ILE B 1 38 ? -7.383 15.594 7.895 1 93.19 38 ILE B N 1
ATOM 1543 C CA . ILE B 1 38 ? -8.461 15.898 6.965 1 93.19 38 ILE B CA 1
ATOM 1544 C C . ILE B 1 38 ? -7.98 16.922 5.934 1 93.19 38 ILE B C 1
ATOM 1546 O O . ILE B 1 38 ? -8.242 16.781 4.738 1 93.19 38 ILE B O 1
ATOM 1550 N N . LYS B 1 39 ? -7.305 17.938 6.391 1 92.69 39 LYS B N 1
ATOM 1551 C CA . LYS B 1 39 ? -6.746 18.938 5.484 1 92.69 39 LYS B CA 1
ATOM 1552 C C . LYS B 1 39 ? -5.793 18.297 4.48 1 92.69 39 LYS B C 1
ATOM 1554 O O . LYS B 1 39 ? -5.883 18.562 3.279 1 92.69 39 LYS B O 1
ATOM 1559 N N . LEU B 1 40 ? -4.906 17.453 4.957 1 93.19 40 LEU B N 1
ATOM 1560 C CA . LEU B 1 40 ? -3.906 16.797 4.109 1 93.19 40 LEU B CA 1
ATOM 1561 C C . LEU B 1 40 ? -4.566 15.875 3.098 1 93.19 40 LEU B C 1
ATOM 1563 O O . LEU B 1 40 ? -4.129 15.789 1.949 1 93.19 40 LEU B O 1
ATOM 1567 N N . ALA B 1 41 ? -5.633 15.242 3.518 1 92.75 41 ALA B N 1
ATOM 1568 C CA . ALA B 1 41 ? -6.27 14.227 2.686 1 92.75 41 ALA B CA 1
ATOM 1569 C C . ALA B 1 41 ? -7.223 14.859 1.676 1 92.75 41 ALA B C 1
ATOM 1571 O O . ALA B 1 41 ? -7.387 14.352 0.564 1 92.75 41 ALA B O 1
ATOM 1572 N N . PHE B 1 42 ? -7.863 16.047 2.049 1 91.19 42 PHE B N 1
ATOM 1573 C CA . PHE B 1 42 ? -9 16.438 1.227 1 91.19 42 PHE B CA 1
ATOM 1574 C C . PHE B 1 42 ? -8.867 17.891 0.779 1 91.19 42 PHE B C 1
ATOM 1576 O O . PHE B 1 42 ? -9.664 18.375 -0.027 1 91.19 42 PHE B O 1
ATOM 1583 N N . LEU B 1 43 ? -7.969 18.562 1.248 1 89.62 43 LEU B N 1
ATOM 1584 C CA . LEU B 1 43 ? -7.773 19.953 0.841 1 89.62 43 LEU B CA 1
ATOM 1585 C C . LEU B 1 43 ? -6.402 20.141 0.207 1 89.62 43 LEU B C 1
ATOM 1587 O O . LEU B 1 43 ? -5.586 20.922 0.704 1 89.62 43 LEU B O 1
ATOM 1591 N N . SER B 1 44 ? -6.176 19.484 -0.911 1 84 44 SER B N 1
ATOM 1592 C CA . SER B 1 44 ? -4.883 19.453 -1.585 1 84 44 SER B CA 1
ATOM 1593 C C . SER B 1 44 ? -4.457 20.844 -2.043 1 84 44 SER B C 1
ATOM 1595 O O . SER B 1 44 ? -3.262 21.141 -2.105 1 84 44 SER B O 1
ATOM 1597 N N . SER B 1 45 ? -5.426 21.656 -2.35 1 85.81 45 SER B N 1
ATOM 1598 C CA . SER B 1 45 ? -5.121 23 -2.811 1 85.81 45 SER B CA 1
ATOM 1599 C C . SER B 1 45 ? -4.633 23.875 -1.663 1 85.81 45 SER B C 1
ATOM 1601 O O . SER B 1 45 ? -4.09 24.969 -1.891 1 85.81 45 SER B O 1
ATOM 1603 N N . LYS B 1 46 ? -4.785 23.484 -0.513 1 89.19 46 LYS B N 1
ATOM 1604 C CA . LYS B 1 46 ? -4.426 24.281 0.656 1 89.19 46 LYS B CA 1
ATOM 1605 C C . LYS B 1 46 ? -3.186 23.719 1.345 1 89.19 46 LYS B C 1
ATOM 1607 O O . LYS B 1 46 ? -2.871 24.109 2.475 1 89.19 46 LYS B O 1
ATOM 1612 N N . THR B 1 47 ? -2.584 22.734 0.771 1 90 47 THR B N 1
ATOM 1613 C CA . THR B 1 47 ? -1.356 22.156 1.311 1 90 47 THR B CA 1
ATOM 1614 C C . THR B 1 47 ? -0.319 21.969 0.207 1 90 47 THR B C 1
ATOM 1616 O O . THR B 1 47 ? -0.661 21.953 -0.977 1 90 47 THR B O 1
ATOM 1619 N N . ARG B 1 48 ? 0.906 21.922 0.548 1 90.19 48 ARG B N 1
ATOM 1620 C CA . ARG B 1 48 ? 1.971 21.609 -0.404 1 90.19 48 ARG B CA 1
ATOM 1621 C C . ARG B 1 48 ? 2.225 20.109 -0.482 1 90.19 48 ARG B C 1
ATOM 1623 O O . ARG B 1 48 ? 3.113 19.672 -1.212 1 90.19 48 ARG B O 1
ATOM 1630 N N . CYS B 1 49 ? 1.44 19.359 0.259 1 91.38 49 CYS B N 1
ATOM 1631 C CA . CYS B 1 49 ? 1.566 17.906 0.272 1 91.38 49 CYS B CA 1
ATOM 1632 C C . CYS B 1 49 ? 1.104 17.312 -1.051 1 91.38 49 CYS B C 1
ATOM 1634 O O . CYS B 1 49 ? -0.021 17.562 -1.489 1 91.38 49 CYS B O 1
ATOM 1636 N N . LYS B 1 50 ? 1.941 16.469 -1.659 1 88.31 50 LYS B N 1
ATOM 1637 C CA . LYS B 1 50 ? 1.6 15.914 -2.965 1 88.31 50 LYS B CA 1
ATOM 1638 C C . LYS B 1 50 ? 1.522 14.391 -2.91 1 88.31 50 LYS B C 1
ATOM 1640 O O . LYS B 1 50 ? 1.196 13.742 -3.908 1 88.31 50 LYS B O 1
ATOM 1645 N N . PHE B 1 51 ? 1.873 13.891 -1.872 1 92.19 51 PHE B N 1
ATOM 1646 C CA . PHE B 1 51 ? 1.755 12.453 -1.649 1 92.19 51 PHE B CA 1
ATOM 1647 C C . PHE B 1 51 ? 1.271 12.164 -0.234 1 92.19 51 PHE B C 1
ATOM 1649 O O . PHE B 1 51 ? 1.948 12.5 0.74 1 92.19 51 PHE B O 1
ATOM 1656 N N . PHE B 1 52 ? 0.12 11.562 -0.147 1 94.94 52 PHE B N 1
ATOM 1657 C CA . PHE B 1 52 ? -0.501 11.25 1.135 1 94.94 52 PHE B CA 1
ATOM 1658 C C . PHE B 1 52 ? -1.183 9.891 1.092 1 94.94 52 PHE B C 1
ATOM 1660 O O . PHE B 1 52 ? -1.915 9.586 0.148 1 94.94 52 PHE B O 1
ATOM 1667 N N . SER B 1 53 ? -0.896 9.062 2.074 1 97.31 53 SER B N 1
ATOM 1668 C CA . SER B 1 53 ? -1.57 7.781 2.227 1 97.31 53 SER B CA 1
ATOM 1669 C C . SER B 1 53 ? -1.939 7.52 3.682 1 97.31 53 SER B C 1
ATOM 1671 O O . SER B 1 53 ? -1.135 7.758 4.586 1 97.31 53 SER B O 1
ATOM 1673 N N . LEU B 1 54 ? -3.141 7.086 3.953 1 96.88 54 LEU B N 1
ATOM 1674 C CA . LEU B 1 54 ? -3.652 6.719 5.27 1 96.88 54 LEU B CA 1
ATOM 1675 C C . LEU B 1 54 ? -4.328 5.355 5.23 1 96.88 54 LEU B C 1
ATOM 1677 O O . LEU B 1 54 ? -5.23 5.125 4.418 1 96.88 54 LEU B O 1
ATOM 1681 N N . THR B 1 55 ? -3.889 4.457 5.996 1 96.38 55 THR B N 1
ATOM 1682 C CA . THR B 1 55 ? -4.5 3.139 6.125 1 96.38 55 THR B CA 1
ATOM 1683 C C . THR B 1 55 ? -4.883 2.857 7.574 1 96.38 55 THR B C 1
ATOM 1685 O O . THR B 1 55 ? -4.051 2.979 8.477 1 96.38 55 THR B O 1
ATOM 1688 N N . GLU B 1 56 ? -6.105 2.514 7.758 1 93.81 56 GLU B N 1
ATOM 1689 C CA . GLU B 1 56 ? -6.629 2.17 9.078 1 93.81 56 GLU B CA 1
ATOM 1690 C C . GLU B 1 56 ? -6.797 0.662 9.227 1 93.81 56 GLU B C 1
ATOM 1692 O O . GLU B 1 56 ? -7.484 0.026 8.422 1 93.81 56 GLU B O 1
ATOM 1697 N N . THR B 1 57 ? -6.199 0.084 10.188 1 87.75 57 THR B N 1
ATOM 1698 C CA . THR B 1 57 ? -6.441 -1.271 10.664 1 87.75 57 THR B CA 1
ATOM 1699 C C . THR B 1 57 ? -7.031 -1.247 12.078 1 87.75 57 THR B C 1
ATOM 1701 O O . THR B 1 57 ? -7.129 -0.185 12.695 1 87.75 57 THR B O 1
ATOM 1704 N N . PRO B 1 58 ? -7.516 -2.316 12.602 1 80.38 58 PRO B N 1
ATOM 1705 C CA . PRO B 1 58 ? -8.047 -2.307 13.969 1 80.38 58 PRO B CA 1
ATOM 1706 C C . PRO B 1 58 ? -7.023 -1.82 14.992 1 80.38 58 PRO B C 1
ATOM 1708 O O . PRO B 1 58 ? -7.398 -1.268 16.031 1 80.38 58 PRO B O 1
ATOM 1711 N N . GLU B 1 59 ? -5.734 -1.903 14.703 1 82.19 59 GLU B N 1
ATOM 1712 C CA . GLU B 1 59 ? -4.691 -1.589 15.672 1 82.19 59 GLU B CA 1
ATOM 1713 C C . GLU B 1 59 ? -4.254 -0.131 15.562 1 82.19 59 GLU B C 1
ATOM 1715 O O . GLU B 1 59 ? -4.012 0.53 16.578 1 82.19 59 GLU B O 1
ATOM 1720 N N . ASP B 1 60 ? -4.188 0.312 14.398 1 90.88 60 ASP B N 1
ATOM 1721 C CA . ASP B 1 60 ? -3.605 1.646 14.273 1 90.88 60 ASP B CA 1
ATOM 1722 C C . ASP B 1 60 ? -3.879 2.232 12.891 1 90.88 60 ASP B C 1
ATOM 1724 O O . ASP B 1 60 ? -4.492 1.58 12.039 1 90.88 60 ASP B O 1
ATOM 1728 N N . TYR B 1 61 ? -3.527 3.557 12.844 1 94 61 TYR B N 1
ATOM 1729 C CA . TYR B 1 61 ? -3.393 4.258 11.57 1 94 61 TYR B CA 1
ATOM 1730 C C . TYR B 1 61 ? -1.944 4.254 11.094 1 94 61 TYR B C 1
ATOM 1732 O O . TYR B 1 61 ? -1.029 4.516 11.883 1 94 61 TYR B O 1
ATOM 1740 N N . THR B 1 62 ? -1.728 3.877 9.891 1 96.38 62 THR B N 1
ATOM 1741 C CA . THR B 1 62 ? -0.47 4.137 9.203 1 96.38 62 THR B CA 1
ATOM 1742 C C . THR B 1 62 ? -0.62 5.301 8.227 1 96.38 62 THR B C 1
ATOM 1744 O O . THR B 1 62 ? -1.501 5.289 7.367 1 96.38 62 THR B O 1
ATOM 1747 N N . ILE B 1 63 ? 0.214 6.293 8.43 1 96.38 63 ILE B N 1
ATOM 1748 C CA . ILE B 1 63 ? 0.203 7.484 7.582 1 96.38 63 ILE B CA 1
ATOM 1749 C C . ILE B 1 63 ? 1.532 7.602 6.844 1 96.38 63 ILE B C 1
ATOM 1751 O O . ILE B 1 63 ? 2.6 7.465 7.445 1 96.38 63 ILE B O 1
ATOM 1755 N N . ILE B 1 64 ? 1.499 7.746 5.59 1 97.38 64 ILE B N 1
ATOM 1756 C CA . ILE B 1 64 ? 2.65 8.078 4.758 1 97.38 64 ILE B CA 1
ATOM 1757 C C . ILE B 1 64 ? 2.434 9.438 4.094 1 97.38 64 ILE B C 1
ATOM 1759 O O . ILE B 1 64 ? 1.437 9.641 3.395 1 97.38 64 ILE B O 1
ATOM 1763 N N . VAL B 1 65 ? 3.33 10.312 4.34 1 95.62 65 VAL B N 1
ATOM 1764 C CA . VAL B 1 65 ? 3.172 11.68 3.846 1 95.62 65 VAL B CA 1
ATOM 1765 C C . VAL B 1 65 ? 4.516 12.203 3.346 1 95.62 65 VAL B C 1
ATOM 1767 O O . VAL B 1 65 ? 5.57 11.828 3.857 1 95.62 65 VAL B O 1
ATOM 1770 N N . ASP B 1 66 ? 4.406 13.062 2.309 1 94 66 ASP B N 1
ATOM 1771 C CA . ASP B 1 66 ? 5.664 13.602 1.808 1 94 66 ASP B CA 1
ATOM 1772 C C . ASP B 1 66 ? 6.246 14.625 2.775 1 94 66 ASP B C 1
ATOM 1774 O O . ASP B 1 66 ? 5.664 14.898 3.83 1 94 66 ASP B O 1
ATOM 1778 N N . GLU B 1 67 ? 7.391 15.164 2.438 1 93.25 67 GLU B N 1
ATOM 1779 C CA . GLU B 1 67 ? 8.125 16.062 3.336 1 93.25 67 GLU B CA 1
ATOM 1780 C C . GLU B 1 67 ? 7.285 17.281 3.705 1 93.25 67 GLU B C 1
ATOM 1782 O O . GLU B 1 67 ? 7.258 17.688 4.867 1 93.25 67 GLU B O 1
ATOM 1787 N N . GLU B 1 68 ? 6.602 17.828 2.795 1 93.38 68 GLU B N 1
ATOM 1788 C CA . GLU B 1 68 ? 5.781 19 3.047 1 93.38 68 GLU B CA 1
ATOM 1789 C C . GLU B 1 68 ? 4.602 18.672 3.955 1 93.38 68 GLU B C 1
ATOM 1791 O O . GLU B 1 68 ? 4.285 19.438 4.867 1 93.38 68 GLU B O 1
ATOM 1796 N N . GLY B 1 69 ? 3.971 17.594 3.678 1 94.38 69 GLY B N 1
ATOM 1797 C CA . GLY B 1 69 ? 2.875 17.172 4.535 1 94.38 69 GLY B CA 1
ATOM 1798 C C . GLY B 1 69 ? 3.311 16.875 5.957 1 94.38 69 GLY B C 1
ATOM 1799 O O . GLY B 1 69 ? 2.59 17.172 6.91 1 94.38 69 GLY B O 1
ATOM 1800 N N . PHE B 1 70 ? 4.492 16.328 6.066 1 95.31 70 PHE B N 1
ATOM 1801 C CA . PHE B 1 70 ? 5.004 15.977 7.387 1 95.31 70 PHE B CA 1
ATOM 1802 C C . PHE B 1 70 ? 5.168 17.219 8.25 1 95.31 70 PHE B C 1
ATOM 1804 O O . PHE B 1 70 ? 4.918 17.188 9.461 1 95.31 70 PHE B O 1
ATOM 1811 N N . LEU B 1 71 ? 5.57 18.25 7.648 1 94.75 71 LEU B N 1
ATOM 1812 C CA . LEU B 1 71 ? 5.773 19.516 8.367 1 94.75 71 LEU B CA 1
ATOM 1813 C C . LEU B 1 71 ? 4.457 20.031 8.93 1 94.75 71 LEU B C 1
ATOM 1815 O O . LEU B 1 71 ? 4.449 20.828 9.875 1 94.75 71 LEU B O 1
ATOM 1819 N N . GLU B 1 72 ? 3.336 19.578 8.391 1 94.06 72 GLU B N 1
ATOM 1820 C CA . GLU B 1 72 ? 2.029 20.062 8.828 1 94.06 72 GLU B CA 1
ATOM 1821 C C . GLU B 1 72 ? 1.476 19.219 9.969 1 94.06 72 GLU B C 1
ATOM 1823 O O . GLU B 1 72 ? 0.517 19.625 10.633 1 94.06 72 GLU B O 1
ATOM 1828 N N . LEU B 1 73 ? 1.973 18.016 10.109 1 93.38 73 LEU B N 1
ATOM 1829 C CA . LEU B 1 73 ? 1.445 17.141 11.156 1 93.38 73 LEU B CA 1
ATOM 1830 C C . LEU B 1 73 ? 1.766 17.703 12.539 1 93.38 73 LEU B C 1
ATOM 1832 O O . LEU B 1 73 ? 2.869 18.203 12.773 1 93.38 73 LEU B O 1
ATOM 1836 N N . PRO B 1 74 ? 0.755 17.672 13.398 1 87.12 74 PRO B N 1
ATOM 1837 C CA . PRO B 1 74 ? 1.012 18.172 14.758 1 87.12 74 PRO B CA 1
ATOM 1838 C C . PRO B 1 74 ? 1.974 17.281 15.539 1 87.12 74 PRO B C 1
ATOM 1840 O O . PRO B 1 74 ? 2.066 16.078 15.273 1 87.12 74 PRO B O 1
ATOM 1843 N N . SER B 1 75 ? 2.635 18.016 16.438 1 84.62 75 SER B N 1
ATOM 1844 C CA . SER B 1 75 ? 3.406 17.234 17.391 1 84.62 75 SER B CA 1
ATOM 1845 C C . SER B 1 75 ? 2.494 16.547 18.406 1 84.62 75 SER B C 1
ATOM 1847 O O . SER B 1 75 ? 1.577 17.172 18.953 1 84.62 75 SER B O 1
ATOM 1849 N N . SER B 1 76 ? 2.348 15.32 18.328 1 83.06 76 SER B N 1
ATOM 1850 C CA . SER B 1 76 ? 1.534 14.539 19.25 1 83.06 76 SER B CA 1
ATOM 1851 C C . SER B 1 76 ? 2.348 13.414 19.891 1 83.06 76 SER B C 1
ATOM 1853 O O . SER B 1 76 ? 3.123 12.742 19.219 1 83.06 76 SER B O 1
ATOM 1855 N N . GLU B 1 77 ? 2.143 13.289 21.188 1 83.56 77 GLU B N 1
ATOM 1856 C CA . GLU B 1 77 ? 2.822 12.203 21.891 1 83.56 77 GLU B CA 1
ATOM 1857 C C . GLU B 1 77 ? 2.361 10.844 21.375 1 83.56 77 GLU B C 1
ATOM 1859 O O . GLU B 1 77 ? 3.014 9.828 21.641 1 83.56 77 GLU B O 1
ATOM 1864 N N . HIS B 1 78 ? 1.281 10.844 20.609 1 86.5 78 HIS B N 1
ATOM 1865 C CA . HIS B 1 78 ? 0.733 9.57 20.156 1 86.5 78 HIS B CA 1
ATOM 1866 C C . HIS B 1 78 ? 1.15 9.266 18.719 1 86.5 78 HIS B C 1
ATOM 1868 O O . HIS B 1 78 ? 0.896 8.172 18.219 1 86.5 78 HIS B O 1
ATOM 1874 N N . LEU B 1 79 ? 1.668 10.258 18.156 1 90.62 79 LEU B N 1
ATOM 1875 C CA . LEU B 1 79 ? 2.137 10.055 16.781 1 90.62 79 LEU B CA 1
ATOM 1876 C C . LEU B 1 79 ? 3.551 9.477 16.781 1 90.62 79 LEU B C 1
ATOM 1878 O O . LEU B 1 79 ? 4.496 10.148 17.203 1 90.62 79 LEU B O 1
ATOM 1882 N N . SER B 1 80 ? 3.691 8.266 16.375 1 93.5 80 SER B N 1
ATOM 1883 C CA . SER B 1 80 ? 5.004 7.664 16.172 1 93.5 80 SER B CA 1
ATOM 1884 C C . SER B 1 80 ? 5.52 7.918 14.766 1 93.5 80 SER B C 1
ATOM 1886 O O . SER B 1 80 ? 4.828 7.637 13.789 1 93.5 80 SER B O 1
ATOM 1888 N N . VAL B 1 81 ? 6.707 8.398 14.742 1 94.75 81 VAL B N 1
ATOM 1889 C CA . VAL B 1 81 ? 7.305 8.758 13.461 1 94.75 81 VAL B CA 1
ATOM 1890 C C . VAL B 1 81 ? 8.438 7.793 13.125 1 94.75 81 VAL B C 1
ATOM 1892 O O . VAL B 1 81 ? 9.297 7.52 13.961 1 94.75 81 VAL B O 1
ATOM 1895 N N . ALA B 1 82 ? 8.375 7.281 11.945 1 95.06 82 ALA B N 1
ATOM 1896 C CA . ALA B 1 82 ? 9.461 6.41 11.492 1 95.06 82 ALA B CA 1
ATOM 1897 C C . ALA B 1 82 ? 10.805 7.121 11.594 1 95.06 82 ALA B C 1
ATOM 1899 O O . ALA B 1 82 ? 10.906 8.32 11.312 1 95.06 82 ALA B O 1
ATOM 1900 N N . ASP B 1 83 ? 11.773 6.332 11.844 1 93.44 83 ASP B N 1
ATOM 1901 C CA . ASP B 1 83 ? 13.109 6.871 12.047 1 93.44 83 ASP B CA 1
ATOM 1902 C C . ASP B 1 83 ? 13.812 7.113 10.711 1 93.44 83 ASP B C 1
ATOM 1904 O O . ASP B 1 83 ? 14.906 7.68 10.672 1 93.44 83 ASP B O 1
ATOM 1908 N N . ALA B 1 84 ? 13.242 6.773 9.625 1 93.88 84 ALA B N 1
ATOM 1909 C CA . ALA B 1 84 ? 13.852 6.938 8.312 1 93.88 84 ALA B CA 1
ATOM 1910 C C . ALA B 1 84 ? 12.922 7.68 7.363 1 93.88 84 ALA B C 1
ATOM 1912 O O . ALA B 1 84 ? 11.703 7.6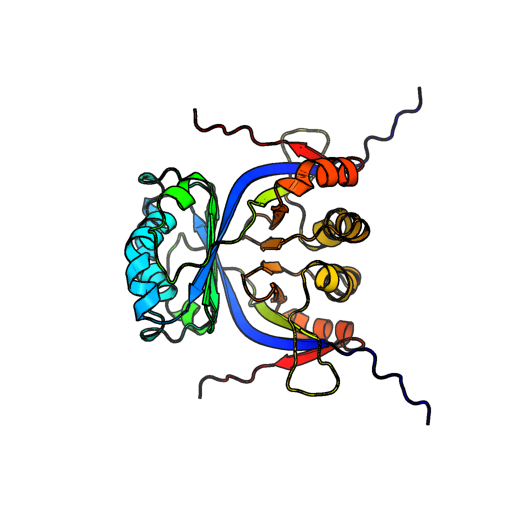84 7.555 1 93.88 84 ALA B O 1
ATOM 1913 N N . THR B 1 85 ? 13.562 8.352 6.379 1 94.62 85 THR B N 1
ATOM 1914 C CA . THR B 1 85 ? 12.867 8.914 5.227 1 94.62 85 THR B CA 1
ATOM 1915 C C . THR B 1 85 ? 12.906 7.953 4.043 1 94.62 85 THR B C 1
ATOM 1917 O O . THR B 1 85 ? 13.922 7.301 3.803 1 94.62 85 THR B O 1
ATOM 1920 N N . TRP B 1 86 ? 11.859 7.906 3.406 1 94.94 86 TRP B N 1
ATOM 1921 C CA . TRP B 1 86 ? 11.727 6.977 2.287 1 94.94 86 TRP B CA 1
ATOM 1922 C C . TRP B 1 86 ? 11.461 7.73 0.987 1 94.94 86 TRP B C 1
ATOM 1924 O O . TRP B 1 86 ? 10.766 8.75 0.984 1 94.94 86 TRP B O 1
ATOM 1934 N N . LEU B 1 87 ? 12.016 7.215 -0.056 1 92.69 87 LEU B N 1
ATOM 1935 C CA . LEU B 1 87 ? 11.656 7.691 -1.387 1 92.69 87 LEU B CA 1
ATOM 1936 C C . LEU B 1 87 ? 10.609 6.785 -2.02 1 92.69 87 LEU B C 1
ATOM 1938 O O . LEU B 1 87 ? 10.797 5.57 -2.096 1 92.69 87 LEU B O 1
ATOM 1942 N N . ALA B 1 88 ? 9.492 7.414 -2.408 1 93.19 88 ALA B N 1
ATOM 1943 C CA . ALA B 1 88 ? 8.477 6.688 -3.164 1 93.19 88 ALA B CA 1
ATOM 1944 C C . ALA B 1 88 ? 8.812 6.664 -4.652 1 93.19 88 ALA B C 1
ATOM 1946 O O . ALA B 1 88 ? 8.992 7.715 -5.27 1 93.19 88 ALA B O 1
ATOM 1947 N N . LEU B 1 89 ? 8.867 5.375 -5.219 1 90.81 89 LEU B N 1
ATOM 1948 C CA . LEU B 1 89 ? 9.219 5.172 -6.621 1 90.81 89 LEU B CA 1
ATOM 1949 C C . LEU B 1 89 ? 8.148 4.359 -7.34 1 90.81 89 LEU B C 1
ATOM 1951 O O . LEU B 1 89 ? 7.559 3.443 -6.754 1 90.81 89 LEU B O 1
ATOM 1955 N N . ASN B 1 90 ? 7.809 4.793 -8.484 1 89.62 90 ASN B N 1
ATOM 1956 C CA . ASN B 1 90 ? 7.035 3.916 -9.352 1 89.62 90 ASN B CA 1
ATOM 1957 C C . ASN B 1 90 ? 7.766 3.635 -10.656 1 89.62 90 ASN B C 1
ATOM 1959 O O . ASN B 1 90 ? 8.617 4.422 -11.086 1 89.62 90 ASN B O 1
ATOM 1963 N N . VAL B 1 91 ? 7.551 2.465 -11.188 1 81.5 91 VAL B N 1
ATOM 1964 C CA . VAL B 1 91 ? 8.289 2.012 -12.359 1 81.5 91 VAL B CA 1
ATOM 1965 C C . VAL B 1 91 ? 7.371 2.018 -13.586 1 81.5 91 VAL B C 1
ATOM 1967 O O . VAL B 1 91 ? 6.23 1.557 -13.508 1 81.5 91 VAL B O 1
ATOM 1970 N N . VAL B 1 92 ? 7.852 2.633 -14.602 1 80.69 92 VAL B N 1
ATOM 1971 C CA . VAL B 1 92 ? 7.156 2.562 -15.883 1 80.69 92 VAL B CA 1
ATOM 1972 C C . VAL B 1 92 ? 8.047 1.88 -16.922 1 80.69 92 VAL B C 1
ATOM 1974 O O . VAL B 1 92 ? 9.273 1.953 -16.828 1 80.69 92 VAL B O 1
ATOM 1977 N N . SER B 1 93 ? 7.477 1.006 -17.734 1 74.38 93 SER B N 1
ATOM 1978 C CA . SER B 1 93 ? 8.219 0.374 -18.812 1 74.38 93 SER B CA 1
ATOM 1979 C C . SER B 1 93 ? 8.383 1.321 -20 1 74.38 93 SER B C 1
ATOM 1981 O O . SER B 1 93 ? 7.43 2.01 -20.391 1 74.38 93 SER B O 1
ATOM 1983 N N . GLY B 1 94 ? 9.617 1.853 -20.344 1 61.94 94 GLY B N 1
ATOM 1984 C CA . GLY B 1 94 ? 9.938 2.742 -21.438 1 61.94 94 GLY B CA 1
ATOM 1985 C C . GLY B 1 94 ? 10.047 2.025 -22.766 1 61.94 94 GLY B C 1
ATOM 1986 O O . GLY B 1 94 ? 10.852 1.103 -22.922 1 61.94 94 GLY B O 1
ATOM 1987 N N . GLY B 1 95 ? 8.984 1.618 -23.469 1 51.94 95 GLY B N 1
ATOM 1988 C CA . GLY B 1 95 ? 9.383 1.39 -24.844 1 51.94 95 GLY B CA 1
ATOM 1989 C C . GLY B 1 95 ? 10.148 2.555 -25.453 1 51.94 95 GLY B C 1
ATOM 1990 O O . GLY B 1 95 ? 10.227 3.627 -24.844 1 51.94 95 GLY B O 1
ATOM 1991 N N . GLY B 1 96 ? 10.898 2.328 -26.609 1 47.59 96 GLY B N 1
ATOM 1992 C CA . GLY B 1 96 ? 11.641 3.307 -27.391 1 47.59 96 GLY B CA 1
ATOM 1993 C C . GLY B 1 96 ? 11.008 4.688 -27.359 1 47.59 96 GLY B C 1
ATOM 1994 O O . GLY B 1 96 ? 11.703 5.695 -27.5 1 47.59 96 GLY B O 1
ATOM 1995 N N . SER B 1 97 ? 9.719 4.852 -27.734 1 48.03 97 SER B N 1
ATOM 1996 C CA . SER B 1 97 ? 9.102 6.164 -27.875 1 48.03 97 SER B CA 1
ATOM 1997 C C . SER B 1 97 ? 8.5 6.648 -26.562 1 48.03 97 SER B C 1
ATOM 1999 O O . SER B 1 97 ? 7.789 5.898 -25.891 1 48.03 97 SER B O 1
ATOM 2001 N N . PHE B 1 98 ? 9.023 7.73 -25.938 1 50.47 98 PHE B N 1
ATOM 2002 C CA . PHE B 1 98 ? 8.68 8.461 -24.734 1 50.47 98 PHE B CA 1
ATOM 2003 C C . PHE B 1 98 ? 7.188 8.367 -24.438 1 50.47 98 PHE B C 1
ATOM 2005 O O . PHE B 1 98 ? 6.773 8.398 -23.281 1 50.47 98 PHE B O 1
ATOM 2012 N N . SER B 1 99 ? 6.363 8.32 -25.422 1 51 99 SER B N 1
ATOM 2013 C CA . SER B 1 99 ? 4.938 8.625 -25.359 1 51 99 SER B CA 1
ATOM 2014 C C . SER B 1 99 ? 4.156 7.488 -24.703 1 51 99 SER B C 1
ATOM 2016 O O . SER B 1 99 ? 3.053 7.695 -24.203 1 51 99 SER B O 1
ATOM 2018 N N . SER B 1 100 ? 4.676 6.234 -24.672 1 58.06 100 SER B N 1
ATOM 2019 C CA . SER B 1 100 ? 3.709 5.227 -24.25 1 58.06 100 SER B CA 1
ATOM 2020 C C . SER B 1 100 ? 4.18 4.488 -23 1 58.06 100 SER B C 1
ATOM 2022 O O . SER B 1 100 ? 4.094 3.26 -22.938 1 58.06 100 SER B O 1
ATOM 2024 N N . SER B 1 101 ? 4.645 5.117 -21.938 1 67.25 101 SER B N 1
ATOM 2025 C CA . SER B 1 101 ? 5.102 4.48 -20.703 1 67.25 101 SER B CA 1
ATOM 2026 C C . SER B 1 101 ? 3.932 3.914 -19.906 1 67.25 101 SER B C 1
ATOM 2028 O O . SER B 1 101 ? 2.945 4.613 -19.656 1 67.25 101 SER B O 1
ATOM 2030 N N . GLN B 1 102 ? 3.867 2.498 -19.797 1 81.62 102 GLN B N 1
ATOM 2031 C CA . GLN B 1 102 ? 2.834 1.825 -19.016 1 81.62 102 GLN B CA 1
ATOM 2032 C C . GLN B 1 102 ? 3.369 1.394 -17.656 1 81.62 102 GLN B C 1
ATOM 2034 O O . GLN B 1 102 ? 4.516 0.958 -17.547 1 81.62 102 GLN B O 1
ATOM 2039 N N . PRO B 1 103 ? 2.576 1.543 -16.672 1 84.56 103 PRO B N 1
ATOM 2040 C CA . PRO B 1 103 ? 2.986 1.059 -15.344 1 84.56 103 PRO B CA 1
ATOM 2041 C C . PRO B 1 103 ? 3.238 -0.448 -15.32 1 84.56 103 PRO B C 1
ATOM 2043 O O . PRO B 1 103 ? 2.533 -1.205 -15.992 1 84.56 103 PRO B O 1
ATOM 2046 N N . ILE B 1 104 ? 4.281 -0.813 -14.656 1 87.25 104 ILE B N 1
ATOM 2047 C CA . ILE B 1 104 ? 4.543 -2.232 -14.445 1 87.25 104 ILE B CA 1
ATOM 2048 C C . ILE B 1 104 ? 3.799 -2.719 -13.203 1 87.25 104 ILE B C 1
ATOM 2050 O O . ILE B 1 104 ? 3.662 -1.98 -12.227 1 87.25 104 ILE B O 1
ATOM 2054 N N . GLY B 1 105 ? 3.311 -3.986 -13.203 1 91.06 105 GLY B N 1
ATOM 2055 C CA . GLY B 1 105 ? 2.541 -4.535 -12.094 1 91.06 105 GLY B CA 1
ATOM 2056 C C . GLY B 1 105 ? 3.408 -5.07 -10.977 1 91.06 105 GLY B C 1
ATOM 2057 O O . GLY B 1 105 ? 4.633 -5.141 -11.109 1 91.06 105 GLY B O 1
ATOM 2058 N N . VAL B 1 106 ? 2.75 -5.512 -9.922 1 94.56 106 VAL B N 1
ATOM 2059 C CA . VAL B 1 106 ? 3.391 -5.965 -8.688 1 94.56 106 VAL B CA 1
ATOM 2060 C C . VAL B 1 106 ? 4.281 -7.168 -8.984 1 94.56 106 VAL B C 1
ATOM 2062 O O . VAL B 1 106 ? 5.367 -7.301 -8.414 1 94.56 106 VAL B O 1
ATOM 2065 N N . THR B 1 107 ? 3.877 -8 -9.883 1 92.44 107 THR B N 1
ATOM 2066 C CA . THR B 1 107 ? 4.629 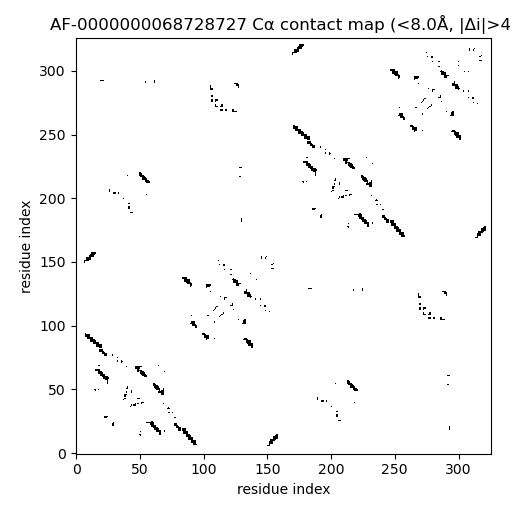-9.211 -10.219 1 92.44 107 THR B CA 1
ATOM 2067 C C . THR B 1 107 ? 6.004 -8.852 -10.773 1 92.44 107 THR B C 1
ATOM 2069 O O . THR B 1 107 ? 7.02 -9.375 -10.312 1 92.44 107 THR B O 1
ATOM 2072 N N . LYS B 1 108 ? 6.016 -8.039 -11.727 1 91.19 108 LYS B N 1
ATOM 2073 C CA . LYS B 1 108 ? 7.289 -7.625 -12.312 1 91.19 108 LYS B CA 1
ATOM 2074 C C . LYS B 1 108 ? 8.133 -6.867 -11.289 1 91.19 108 LYS B C 1
ATOM 2076 O O . LYS B 1 108 ? 9.359 -7.039 -11.234 1 91.19 108 LYS B O 1
ATOM 2081 N N . ILE B 1 109 ? 7.559 -6.039 -10.492 1 93.06 109 ILE B N 1
ATOM 2082 C CA . ILE B 1 109 ? 8.273 -5.312 -9.453 1 93.06 109 ILE B CA 1
ATOM 2083 C C . ILE B 1 109 ? 8.898 -6.301 -8.469 1 93.06 109 ILE B C 1
ATOM 2085 O O . ILE B 1 109 ? 10.055 -6.133 -8.062 1 93.06 109 ILE B O 1
ATOM 2089 N N . ALA B 1 110 ? 8.156 -7.328 -8.07 1 93.62 110 ALA B N 1
ATOM 2090 C CA . ALA B 1 110 ? 8.656 -8.336 -7.141 1 93.62 110 ALA B CA 1
ATOM 2091 C C . ALA B 1 110 ? 9.898 -9.031 -7.703 1 93.62 110 ALA B C 1
ATOM 2093 O O . ALA B 1 110 ? 10.898 -9.195 -7 1 93.62 110 ALA B O 1
ATOM 2094 N N . LYS B 1 111 ? 9.906 -9.281 -8.922 1 91.69 111 LYS B N 1
ATOM 2095 C CA . LYS B 1 111 ? 10.977 -10.047 -9.555 1 91.69 111 LYS B CA 1
ATOM 2096 C C . LYS B 1 111 ? 12.164 -9.148 -9.883 1 91.69 111 LYS B C 1
ATOM 2098 O O . LYS B 1 111 ? 13.32 -9.547 -9.711 1 91.69 111 LYS B O 1
ATOM 2103 N N . SER B 1 112 ? 11.875 -7.941 -10.312 1 90.44 112 SER B N 1
ATOM 2104 C CA . SER B 1 112 ? 12.938 -7.141 -10.922 1 90.44 112 SER B CA 1
ATOM 2105 C C . SER B 1 112 ? 13.453 -6.082 -9.953 1 90.44 112 SER B C 1
ATOM 2107 O O . SER B 1 112 ? 14.5 -5.48 -10.18 1 90.44 112 SER B O 1
ATOM 2109 N N . VAL B 1 113 ? 12.781 -5.895 -8.875 1 91.75 113 VAL B N 1
ATOM 2110 C CA . VAL B 1 113 ? 13.164 -4.84 -7.945 1 91.75 113 VAL B CA 1
ATOM 2111 C C . VAL B 1 113 ? 13.359 -5.422 -6.547 1 91.75 113 VAL B C 1
ATOM 2113 O O . VAL B 1 113 ? 14.453 -5.363 -5.988 1 91.75 113 VAL B O 1
ATOM 2116 N N . ILE B 1 114 ? 12.32 -6.059 -6.07 1 94.19 114 ILE B N 1
ATOM 2117 C CA . ILE B 1 114 ? 12.344 -6.492 -4.68 1 94.19 114 ILE B CA 1
ATOM 2118 C C . ILE B 1 114 ? 13.359 -7.617 -4.504 1 94.19 114 ILE B C 1
ATOM 2120 O O . ILE B 1 114 ? 14.18 -7.586 -3.586 1 94.19 114 ILE B O 1
ATOM 2124 N N . ALA B 1 115 ? 13.32 -8.578 -5.41 1 92.94 115 ALA B N 1
ATOM 2125 C CA . ALA B 1 115 ? 14.203 -9.734 -5.285 1 92.94 115 ALA B CA 1
ATOM 2126 C C . ALA B 1 115 ? 15.672 -9.312 -5.344 1 92.94 115 ALA B C 1
ATOM 2128 O O . ALA B 1 115 ? 16.453 -9.641 -4.449 1 92.94 115 ALA B O 1
ATOM 2129 N N . PRO B 1 116 ? 16.094 -8.547 -6.348 1 94 116 PRO B N 1
ATOM 2130 C CA . PRO B 1 116 ? 17.5 -8.117 -6.371 1 94 116 PRO B CA 1
ATOM 2131 C C . PRO B 1 116 ? 17.891 -7.305 -5.137 1 94 116 PRO B C 1
ATOM 2133 O O . PRO B 1 116 ? 19 -7.438 -4.633 1 94 116 PRO B O 1
ATOM 2136 N N . LEU B 1 117 ? 17.062 -6.445 -4.621 1 94.88 117 LEU B N 1
ATOM 2137 C CA . LEU B 1 117 ? 17.375 -5.641 -3.445 1 94.88 117 LEU B CA 1
ATOM 2138 C C . LEU B 1 117 ? 17.469 -6.512 -2.199 1 94.88 117 LEU B C 1
ATOM 2140 O O . LEU B 1 117 ? 18.312 -6.273 -1.336 1 94.88 117 LEU B O 1
ATOM 2144 N N . ALA B 1 118 ? 16.562 -7.457 -2.131 1 94.12 118 ALA B N 1
ATOM 2145 C CA . ALA B 1 118 ? 16.594 -8.391 -1.009 1 94.12 118 ALA B CA 1
ATOM 2146 C C . ALA B 1 118 ? 17.906 -9.164 -0.98 1 94.12 118 ALA B C 1
ATOM 2148 O O . ALA B 1 118 ? 18.469 -9.43 0.093 1 94.12 118 ALA B O 1
ATOM 2149 N N . ASP B 1 119 ? 18.406 -9.562 -2.09 1 93.69 119 ASP B N 1
ATOM 2150 C CA . ASP B 1 119 ? 19.688 -10.25 -2.195 1 93.69 119 ASP B CA 1
ATOM 2151 C C . ASP B 1 119 ? 20.828 -9.398 -1.633 1 93.69 119 ASP B C 1
ATOM 2153 O O . ASP B 1 119 ? 21.891 -9.914 -1.3 1 93.69 119 ASP B O 1
ATOM 2157 N N . GLN B 1 120 ? 20.594 -8.109 -1.514 1 92.75 120 GLN B N 1
ATOM 2158 C CA . GLN B 1 120 ? 21.562 -7.184 -0.954 1 92.75 120 GLN B CA 1
ATOM 2159 C C . GLN B 1 120 ? 21.141 -6.703 0.43 1 92.75 120 GLN B C 1
ATOM 2161 O O . GLN B 1 120 ? 21.625 -5.676 0.914 1 92.75 120 GLN B O 1
ATOM 2166 N N . ASN B 1 121 ? 20.125 -7.293 1.01 1 92.06 121 ASN B N 1
ATOM 2167 C CA . ASN B 1 121 ? 19.625 -7.027 2.355 1 92.06 121 ASN B CA 1
ATOM 2168 C C . ASN B 1 121 ? 19.016 -5.637 2.461 1 92.06 121 ASN B C 1
ATOM 2170 O O . ASN B 1 121 ? 19.172 -4.953 3.475 1 92.06 121 ASN B O 1
ATOM 2174 N N . ILE B 1 122 ? 18.469 -5.215 1.395 1 93.75 122 ILE B N 1
ATOM 2175 C CA . ILE B 1 122 ? 17.734 -3.957 1.4 1 93.75 122 ILE B CA 1
ATOM 2176 C C . ILE B 1 122 ? 16.234 -4.238 1.479 1 93.75 122 ILE B C 1
ATOM 2178 O O . ILE B 1 122 ? 15.688 -4.953 0.637 1 93.75 122 ILE B O 1
ATOM 2182 N N . SER B 1 123 ? 15.609 -3.689 2.498 1 90.5 123 SER B N 1
ATOM 2183 C CA . SER B 1 123 ? 14.172 -3.836 2.682 1 90.5 123 SER B CA 1
ATOM 2184 C C . SER B 1 123 ? 13.406 -2.709 1.991 1 90.5 123 SER B C 1
ATOM 2186 O O . SER B 1 123 ? 13.93 -1.604 1.834 1 90.5 123 SER B O 1
ATOM 2188 N N . VAL B 1 124 ? 12.242 -3.078 1.584 1 95.56 124 VAL B N 1
ATOM 2189 C CA . VAL B 1 124 ? 11.383 -2.098 0.925 1 95.56 124 VAL B CA 1
ATOM 2190 C C . VAL B 1 124 ? 9.961 -2.191 1.482 1 95.56 124 VAL B C 1
ATOM 2192 O O . VAL B 1 124 ? 9.617 -3.166 2.156 1 95.56 124 VAL B O 1
ATOM 2195 N N . PHE B 1 125 ? 9.219 -1.172 1.313 1 96.56 125 PHE B N 1
ATOM 2196 C CA . PHE B 1 125 ? 7.77 -1.191 1.463 1 96.56 125 PHE B CA 1
ATOM 2197 C C . PHE B 1 125 ? 7.086 -0.99 0.117 1 96.56 125 PHE B C 1
ATOM 2199 O O . PHE B 1 125 ? 7.738 -0.654 -0.874 1 96.56 125 PHE B O 1
ATOM 2206 N N . MET B 1 126 ? 5.844 -1.311 0.07 1 96.81 126 MET B N 1
ATOM 2207 C CA . MET B 1 126 ? 5.102 -1.18 -1.18 1 96.81 126 MET B CA 1
ATOM 2208 C C . MET B 1 126 ? 3.699 -0.637 -0.925 1 96.81 126 MET B C 1
ATOM 2210 O O . MET B 1 126 ? 3.09 -0.938 0.102 1 96.81 126 MET B O 1
ATOM 2214 N N . LEU B 1 127 ? 3.184 0.167 -1.834 1 97.38 127 LEU B N 1
ATOM 2215 C CA . LEU B 1 127 ? 1.829 0.708 -1.832 1 97.38 127 LEU B CA 1
ATOM 2216 C C . LEU B 1 127 ? 1.209 0.626 -3.223 1 97.38 127 LEU B C 1
ATOM 2218 O O . LEU B 1 127 ? 1.59 1.38 -4.121 1 97.38 127 LEU B O 1
ATOM 2222 N N . SER B 1 128 ? 0.265 -0.263 -3.422 1 96.69 128 SER B N 1
ATOM 2223 C CA . SER B 1 128 ? -0.471 -0.335 -4.68 1 96.69 128 SER B CA 1
ATOM 2224 C C . SER B 1 128 ? -1.573 0.717 -4.738 1 96.69 128 SER B C 1
ATOM 2226 O O . SER B 1 128 ? -2.301 0.915 -3.762 1 96.69 128 SER B O 1
ATOM 2228 N N . THR B 1 129 ? -1.726 1.425 -5.828 1 96 129 THR B N 1
ATOM 2229 C CA . THR B 1 129 ? -2.832 2.326 -6.129 1 96 129 THR B CA 1
ATOM 2230 C C . THR B 1 129 ? -3.582 1.859 -7.375 1 96 129 THR B C 1
ATOM 2232 O O . THR B 1 129 ? -3.25 0.823 -7.953 1 96 129 THR B O 1
ATOM 2235 N N . TYR B 1 130 ? -4.621 2.637 -7.707 1 92.56 130 TYR B N 1
ATOM 2236 C CA . TYR B 1 130 ? -5.438 2.301 -8.867 1 92.56 130 TYR B CA 1
ATOM 2237 C C . TYR B 1 130 ? -4.621 2.367 -10.148 1 92.56 130 TYR B C 1
ATOM 2239 O O . TYR B 1 130 ? -4.824 1.565 -11.07 1 92.56 130 TYR B O 1
ATOM 2247 N N . GLN B 1 131 ? -3.629 3.209 -10.195 1 88.75 131 GLN B N 1
ATOM 2248 C CA . GLN B 1 131 ? -2.928 3.488 -11.445 1 88.75 131 GLN B CA 1
ATOM 2249 C C . GLN B 1 131 ? -1.576 2.783 -11.484 1 88.75 131 GLN B C 1
ATOM 2251 O O . GLN B 1 131 ? -1.138 2.332 -12.547 1 88.75 131 GLN B O 1
ATOM 2256 N N . THR B 1 132 ? -0.903 2.855 -10.398 1 92.12 132 THR B N 1
ATOM 2257 C CA . THR B 1 132 ? 0.445 2.299 -10.383 1 92.12 132 THR B CA 1
ATOM 2258 C C . THR B 1 132 ? 0.789 1.751 -9 1 92.12 132 THR B C 1
ATOM 2260 O O . THR B 1 132 ? 0.035 1.946 -8.047 1 92.12 132 THR B O 1
ATOM 2263 N N . ASP B 1 133 ? 1.838 1.068 -8.977 1 94.25 133 ASP B N 1
ATOM 2264 C CA . ASP B 1 133 ? 2.398 0.567 -7.723 1 94.25 133 ASP B CA 1
ATOM 2265 C C . ASP B 1 133 ? 3.664 1.332 -7.344 1 94.25 133 ASP B C 1
ATOM 2267 O O . ASP B 1 133 ? 4.508 1.606 -8.195 1 94.25 133 ASP B O 1
ATOM 2271 N N . PHE B 1 134 ? 3.744 1.644 -6.02 1 94.44 134 PHE B N 1
ATOM 2272 C CA . PHE B 1 134 ? 4.902 2.363 -5.504 1 94.44 134 PHE B CA 1
ATOM 2273 C C . PHE B 1 134 ? 5.758 1.455 -4.629 1 94.44 134 PHE B C 1
ATOM 2275 O O . PHE B 1 134 ? 5.23 0.655 -3.852 1 94.44 134 PHE B O 1
ATOM 2282 N N . ILE B 1 135 ? 7.027 1.658 -4.805 1 94.81 135 ILE B N 1
ATOM 2283 C CA . ILE B 1 135 ? 7.996 1.084 -3.873 1 94.81 135 ILE B CA 1
ATOM 2284 C C . ILE B 1 135 ? 8.609 2.191 -3.023 1 94.81 135 ILE B C 1
ATOM 2286 O O . ILE B 1 135 ? 8.945 3.264 -3.535 1 94.81 135 ILE B O 1
ATOM 2290 N N . LEU B 1 136 ? 8.672 1.992 -1.72 1 95.12 136 LEU B N 1
ATOM 2291 C CA . LEU B 1 136 ? 9.328 2.928 -0.813 1 95.12 136 LEU B CA 1
ATOM 2292 C C . LEU B 1 136 ? 10.688 2.4 -0.384 1 95.12 136 LEU B C 1
ATOM 2294 O O . LEU B 1 136 ? 10.789 1.316 0.195 1 95.12 136 LEU B O 1
ATOM 2298 N N . VAL B 1 137 ? 11.719 3.156 -0.708 1 94.31 137 VAL B N 1
ATOM 2299 C CA . VAL B 1 137 ? 13.094 2.803 -0.36 1 94.31 137 VAL B CA 1
ATOM 2300 C C . VAL B 1 137 ? 13.68 3.867 0.56 1 94.31 137 VAL B C 1
ATOM 2302 O O . VAL B 1 137 ? 13.453 5.062 0.363 1 94.31 137 VAL B O 1
ATOM 2305 N N . ARG B 1 138 ? 14.445 3.396 1.519 1 95.12 138 ARG B N 1
ATOM 2306 C CA . ARG B 1 138 ? 15.047 4.359 2.439 1 95.12 138 ARG B CA 1
ATOM 2307 C C . ARG B 1 138 ? 16.031 5.266 1.714 1 95.12 138 ARG B C 1
ATOM 2309 O O . ARG B 1 138 ? 16.781 4.812 0.843 1 95.12 138 ARG B O 1
ATOM 2316 N N . GLU B 1 139 ? 16 6.488 2.207 1 92.25 139 GLU B N 1
ATOM 2317 C CA . GLU B 1 139 ? 16.922 7.48 1.651 1 92.25 139 GLU B CA 1
ATOM 2318 C C . GLU B 1 139 ? 18.359 7.012 1.763 1 92.25 139 GLU B C 1
ATOM 2320 O O . GLU B 1 139 ? 19.125 7.105 0.8 1 92.25 139 GLU B O 1
ATOM 2325 N N . ARG B 1 140 ? 18.797 6.48 2.824 1 94.25 140 ARG B N 1
ATOM 2326 C CA . ARG B 1 140 ? 20.188 6.094 3.066 1 94.25 140 ARG B CA 1
ATOM 2327 C C . ARG B 1 140 ? 20.594 4.941 2.162 1 94.25 140 ARG B C 1
ATOM 2329 O O . ARG B 1 140 ? 21.781 4.734 1.912 1 94.25 140 ARG B O 1
ATOM 2336 N N . ASP B 1 141 ? 19.672 4.223 1.677 1 94.62 141 ASP B N 1
ATOM 2337 C CA . ASP B 1 141 ? 19.969 3.064 0.845 1 94.62 141 ASP B CA 1
ATOM 2338 C C . ASP B 1 141 ? 19.938 3.428 -0.638 1 94.62 141 ASP B C 1
ATOM 2340 O O . ASP B 1 141 ? 20.266 2.6 -1.493 1 94.62 141 ASP B O 1
ATOM 2344 N N . LEU B 1 142 ? 19.609 4.637 -0.995 1 91 142 LEU B N 1
ATOM 2345 C CA . LEU B 1 142 ? 19.328 5.023 -2.371 1 91 142 LEU B CA 1
ATOM 2346 C C . LEU B 1 142 ? 20.547 4.797 -3.268 1 91 142 LEU B C 1
ATOM 2348 O O . LEU B 1 142 ? 20.406 4.289 -4.383 1 91 142 LEU B O 1
ATOM 2352 N N . PRO B 1 143 ? 21.75 5.18 -2.873 1 91.19 143 PRO B N 1
ATOM 2353 C CA . PRO B 1 143 ? 22.891 4.906 -3.748 1 91.19 143 PRO B CA 1
ATOM 2354 C C . PRO B 1 143 ? 23.047 3.42 -4.066 1 91.19 143 PRO B C 1
ATOM 2356 O O . PRO B 1 143 ? 23.328 3.059 -5.215 1 91.19 143 PRO B O 1
ATOM 2359 N N . PHE B 1 144 ? 22.828 2.584 -3.135 1 93.44 144 PHE B N 1
ATOM 2360 C CA . PHE B 1 144 ? 22.938 1.143 -3.324 1 93.44 144 PHE B CA 1
ATOM 2361 C C . PHE B 1 144 ? 21.797 0.626 -4.207 1 93.44 144 PHE B C 1
ATOM 2363 O O . PHE B 1 144 ? 22.016 -0.237 -5.059 1 93.44 144 PHE B O 1
ATOM 2370 N N . VAL B 1 145 ? 20.625 1.121 -3.959 1 93 145 VAL B N 1
ATOM 2371 C CA . VAL B 1 145 ? 19.453 0.747 -4.75 1 93 145 VAL B CA 1
ATOM 2372 C C . VAL B 1 145 ? 19.703 1.098 -6.219 1 93 145 VAL B C 1
ATOM 2374 O O . VAL B 1 145 ? 19.453 0.274 -7.105 1 93 145 VAL B O 1
ATOM 2377 N N . THR B 1 146 ? 20.172 2.297 -6.449 1 90.5 146 THR B N 1
ATOM 2378 C CA . THR B 1 146 ? 20.453 2.76 -7.805 1 90.5 146 THR B CA 1
ATOM 2379 C C . THR B 1 146 ? 21.469 1.855 -8.484 1 90.5 146 THR B C 1
ATOM 2381 O O . THR B 1 146 ? 21.297 1.463 -9.641 1 90.5 146 THR B O 1
ATOM 2384 N N . HIS B 1 147 ? 22.438 1.543 -7.777 1 92.94 147 HIS B N 1
ATOM 2385 C CA . HIS B 1 147 ? 23.484 0.682 -8.32 1 92.94 147 HIS B CA 1
ATOM 2386 C C . HIS B 1 147 ? 22.938 -0.706 -8.641 1 92.94 147 HIS B C 1
ATOM 2388 O O . HIS B 1 147 ? 23.156 -1.223 -9.742 1 92.94 147 HIS B O 1
ATOM 2394 N N . THR B 1 148 ? 22.219 -1.309 -7.719 1 93.62 148 THR B N 1
ATOM 2395 C CA . THR B 1 148 ? 21.719 -2.672 -7.844 1 93.62 148 THR B CA 1
ATOM 2396 C C . THR B 1 148 ? 20.75 -2.783 -9.016 1 93.62 148 THR B C 1
ATOM 2398 O O . THR B 1 148 ? 20.734 -3.791 -9.727 1 93.62 148 THR B O 1
ATOM 2401 N N . LEU B 1 149 ? 19.984 -1.736 -9.234 1 90.94 149 LEU B N 1
ATOM 2402 C CA . LEU B 1 149 ? 18.922 -1.819 -10.234 1 90.94 149 LEU B CA 1
ATOM 2403 C C . LEU B 1 149 ? 19.375 -1.208 -11.555 1 90.94 149 LEU B C 1
ATOM 2405 O O . LEU B 1 149 ? 18.594 -1.171 -12.523 1 90.94 149 LEU B O 1
ATOM 2409 N N . SER B 1 150 ? 20.547 -0.775 -11.703 1 88.81 150 SER B N 1
ATOM 2410 C CA . SER B 1 150 ? 21.016 0.008 -12.836 1 88.81 150 SER B CA 1
ATOM 2411 C C . SER B 1 150 ? 21.047 -0.831 -14.109 1 88.81 150 SER B C 1
ATOM 2413 O O . SER B 1 150 ? 21.016 -0.289 -15.219 1 88.81 150 SER B O 1
ATOM 2415 N N . SER B 1 151 ? 21.156 -2.066 -13.977 1 85.31 151 SER B N 1
ATOM 2416 C CA . SER B 1 151 ? 21.203 -2.904 -15.172 1 85.31 151 SER B CA 1
ATOM 2417 C C . SER B 1 151 ? 19.844 -2.969 -15.859 1 85.31 151 SER B C 1
ATOM 2419 O O . SER B 1 151 ? 19.766 -3.178 -17.078 1 85.31 151 SER B O 1
ATOM 2421 N N . GLU B 1 152 ? 18.797 -2.697 -15.102 1 82.88 152 GLU B N 1
ATOM 2422 C CA . GLU B 1 152 ? 17.453 -2.889 -15.648 1 82.88 152 GLU B CA 1
ATOM 2423 C C . GLU B 1 152 ? 16.672 -1.577 -15.664 1 82.88 152 GLU B C 1
ATOM 2425 O O . GLU B 1 152 ? 15.734 -1.417 -16.453 1 82.88 152 GLU B O 1
ATOM 2430 N N . PHE B 1 153 ? 17.141 -0.707 -14.797 1 81.06 153 PHE B N 1
ATOM 2431 C CA . PHE B 1 153 ? 16.297 0.475 -14.617 1 81.06 153 PHE B CA 1
ATOM 2432 C C . PHE B 1 153 ? 17.156 1.733 -14.523 1 81.06 153 PHE B C 1
ATOM 2434 O O . PHE B 1 153 ? 18.312 1.679 -14.086 1 81.06 153 PHE B O 1
ATOM 2441 N N . THR B 1 154 ? 16.438 2.83 -15.039 1 78.75 154 THR B N 1
ATOM 2442 C CA . THR B 1 154 ? 16.953 4.168 -14.758 1 78.75 154 THR B CA 1
ATOM 2443 C C . THR B 1 154 ? 16.062 4.887 -13.75 1 78.75 154 THR B C 1
ATOM 2445 O O . THR B 1 154 ? 14.844 4.902 -13.883 1 78.75 154 THR B O 1
ATOM 2448 N N . ILE B 1 155 ? 16.641 5.25 -12.727 1 72.19 155 ILE B N 1
ATOM 2449 C CA . ILE B 1 155 ? 15.906 5.977 -11.703 1 72.19 155 ILE B CA 1
ATOM 2450 C C . ILE B 1 155 ? 16.016 7.477 -11.953 1 72.19 155 ILE B C 1
ATOM 2452 O O . ILE B 1 155 ? 17.109 8.039 -11.945 1 72.19 155 ILE B O 1
ATOM 2456 N N . LEU B 1 156 ? 14.867 8.008 -12.359 1 67.62 156 LEU B N 1
ATOM 2457 C CA . LEU B 1 156 ? 14.805 9.453 -12.531 1 67.62 156 LEU B CA 1
ATOM 2458 C C . LEU B 1 156 ? 14.227 10.125 -11.289 1 67.62 156 LEU B C 1
ATOM 2460 O O . LEU B 1 156 ? 13.211 9.68 -10.75 1 67.62 156 LEU B O 1
ATOM 2464 N N . ARG B 1 157 ? 15.086 10.828 -10.672 1 59.88 157 ARG B N 1
ATOM 2465 C CA . ARG B 1 157 ? 14.602 11.578 -9.516 1 59.88 157 ARG B CA 1
ATOM 2466 C C . ARG B 1 157 ? 13.773 12.781 -9.945 1 59.88 157 ARG B C 1
ATOM 2468 O O . ARG B 1 157 ? 14.172 13.523 -10.844 1 59.88 157 ARG B O 1
ATOM 2475 N N . SER B 1 158 ? 12.453 12.562 -9.953 1 53.59 158 SER B N 1
ATOM 2476 C CA . SER B 1 158 ? 11.688 13.773 -10.234 1 53.59 158 SER B CA 1
ATOM 2477 C C . SER B 1 158 ? 12.164 14.945 -9.375 1 53.59 158 SER B C 1
ATOM 2479 O O . SER B 1 158 ? 12.438 14.773 -8.188 1 53.59 158 SER B O 1
ATOM 2481 N N . THR B 1 159 ? 13.047 15.758 -9.969 1 42.25 159 THR B N 1
ATOM 2482 C CA . THR B 1 159 ? 13.469 17 -9.328 1 42.25 159 THR B CA 1
ATOM 2483 C C . THR B 1 159 ? 12.258 17.766 -8.789 1 42.25 159 THR B C 1
ATOM 2485 O O . THR B 1 159 ? 12.312 18.984 -8.609 1 42.25 159 THR B O 1
ATOM 2488 N N . ALA B 1 160 ? 11.203 17.453 -8.75 1 38.75 160 ALA B N 1
ATOM 2489 C CA . ALA B 1 160 ? 10.336 18.5 -8.234 1 38.75 160 ALA B CA 1
ATOM 2490 C C . ALA B 1 160 ? 10.922 19.125 -6.969 1 38.75 160 ALA B C 1
ATOM 2492 O O . ALA B 1 160 ? 10.945 18.5 -5.91 1 38.75 160 ALA B O 1
ATOM 2493 N N . ARG B 1 161 ? 12.078 19.656 -6.895 1 35.91 161 ARG B N 1
ATOM 2494 C CA . ARG B 1 161 ? 12.258 20.719 -5.918 1 35.91 161 ARG B CA 1
ATOM 2495 C C . ARG B 1 161 ? 11.031 21.641 -5.879 1 35.91 161 ARG B C 1
ATOM 2497 O O . ARG B 1 161 ? 10.453 21.953 -6.922 1 35.91 161 ARG B O 1
ATOM 2504 N N . PRO B 1 162 ? 10.141 21.688 -4.719 1 30.88 162 PRO B N 1
ATOM 2505 C CA . PRO B 1 162 ? 9.367 22.922 -4.844 1 30.88 162 PRO B CA 1
ATOM 2506 C C . PRO B 1 162 ? 10.188 24.078 -5.402 1 30.88 162 PRO B C 1
ATOM 2508 O O . PRO B 1 162 ? 11.383 24.203 -5.098 1 30.88 162 PRO B O 1
ATOM 2511 N N . TRP B 1 163 ? 9.836 24.641 -6.578 1 27.67 163 TRP B N 1
ATOM 2512 C CA . TRP B 1 163 ? 10.344 26 -6.781 1 27.67 163 TRP B CA 1
ATOM 2513 C C . TRP B 1 163 ? 10.305 26.797 -5.48 1 27.67 163 TRP B C 1
ATOM 2515 O O . TRP B 1 163 ? 9.445 26.547 -4.625 1 27.67 163 TRP B O 1
#

Secondary structure (DSSP, 8-state):
---------EEEEEEEEEEEEEEES-HHHHHHHHHHHHHHHH-GGG-----EEEEE-SSEEEEEEEHHHHHHS---TT-EEEEEEEEEEEEEE--SSGGG-EEP-HHHHIIIIIHHHHTTT---EEEE-SS-EEEEEEGGGHHHHHHHHTTTEEEE-------/---------EEEEEEEEEEEEEEES-HHHHHHHHHHHHHHHH-GGG-----EEEEE-SSEEEEEEEHHHHHHS---TT-EEEEEEEEEEEEEE--SSGGG-EEP-HHHHIIIIIHHHHTTT---EEEE-SS-EEEEEEGGGHHHHHHHHTTTEEEE-------

Sequence (326 aa):
MSRRGRGAGGRWNSTSWSTGCKLPASPRRVSRCSPTLIKLAFLSSKTRCKFFSLTETPEDYTIIVDEEGFLELPSSEHLSVADATWLALNVVSGGGSFSSSQPIGVTKIAKSVIAPLADQNISVFMLSTYQTDFILVRERDLPFVTHTLSSEFTILRSTARPWMSRRGRGAGGRWNSTSWSTGCKLPASPRRVSRCSPTLIKLAFLSSKTRCKFFSLTETPEDYTIIVDEEGFLELPSSEHLSVADATWLALNVVSGGGSFSSSQPIGVTKIAKSVIAPLADQNISVFMLSTYQTDFILVRERDLPFVTHTLSSEFTILRSTARPW

pLDDT: mean 82.48, std 18.15, range [23.27, 97.38]

Nearest PDB structures (foldseek):
  5gv2-assembly1_C  TM=9.188E-01  e=4.859E-15  Homo sapiens
  5gt8-assembly2_B  TM=9.359E-01  e=1.577E-14  Homo sapiens
  5gt8-assembly1_C  TM=9.212E-01  e=2.526E-14  Homo sapiens
  5gt8-assembly1_A  TM=9.143E-01  e=9.285E-15  Homo sapiens
  5gt8-assembly2_D-2  TM=9.289E-01  e=9.780E-14  Homo sapiens

Foldseek 3Di:
DPPPPPALAKEKEWDAWKKKKKAFPDPVGCVVQVVLLCCLVPVCVVFPWDDWDWDDDNGIIIIMTGPRSVVSGDDDPRMGIDPFIWIKMFIWRDDPDNPDTAGDDPVCCCVQQVVLCVVVVFDWDWDDDPRYIIIIGTPVCVVVSCVSNVVRYDYDYPPPPVD/DPPLPPALAKEKEWDAWKKKKKAFPDPVGCVVQVVLLCCLVPVCVVFPWDDWDWDDDNGIIIIMTGPRSVVSGDDDPRMGIDPFIWIKMFIWRDDPDPPPTAGDDPVCCCVQQVVQCVVVVFDWDKDDDPGYIIIIGTPVCVVVSCVSNVSRYHYDYPPPPPD

Solvent-accessible surface area (backbone atoms only — not comparable to full-atom values): 17750 Å² total; per-residue (Å²): 131,78,74,71,72,76,57,87,39,28,35,30,44,36,71,43,55,26,39,45,33,33,32,52,52,47,68,73,61,42,57,74,48,38,66,52,49,47,40,65,73,70,34,50,90,79,46,81,38,62,36,37,33,43,36,39,44,86,68,28,32,24,35,38,24,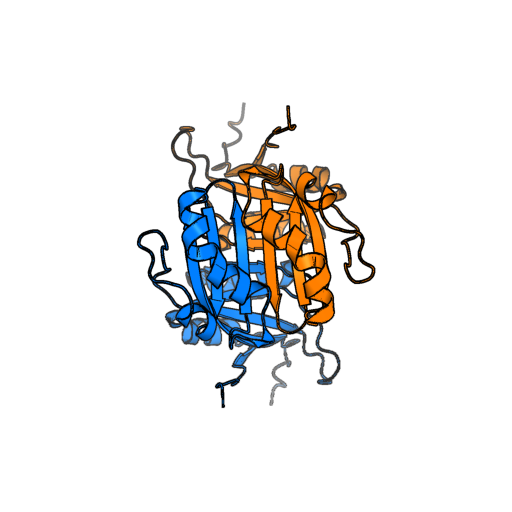14,62,58,35,52,72,61,53,74,91,44,98,62,53,43,67,53,93,56,49,24,36,34,31,32,48,25,39,46,53,97,59,84,85,64,59,44,63,48,54,56,60,58,43,34,61,69,45,46,46,61,36,39,78,69,74,45,75,57,46,40,44,52,49,83,80,44,41,33,38,33,35,43,56,91,46,41,70,58,51,52,60,73,38,47,82,49,34,46,78,40,71,57,66,78,56,81,127,132,79,74,73,70,77,54,87,36,28,35,29,43,35,70,43,56,25,39,45,33,35,33,54,54,46,68,72,61,43,56,74,49,39,65,54,50,47,39,65,73,70,34,52,92,78,47,83,39,62,38,38,32,42,35,40,44,85,68,27,32,23,35,39,24,14,62,59,36,51,72,62,53,74,93,44,98,61,54,44,67,53,94,56,47,24,36,36,30,30,48,26,39,44,56,95,59,84,85,65,60,44,61,49,54,56,60,57,43,33,63,67,45,47,46,61,35,40,78,69,74,45,74,55,45,39,44,52,50,83,78,44,43,32,39,34,36,44,56,90,47,42,70,57,50,51,59,74,37,47,83,50,34,46,78,41,69,57,67,78,57,81,126

Organism: Papio anubis (NCBI:txid9555)

InterPro domains:
  IPR026249 CASTOR family [PR02078] (48-66)
  IPR026249 CASTOR family [PR02078] (66-80)
  IPR026249 CASTOR family [PR02078] (80-92)
  IPR026249 CASTOR family [PR02078] (104-123)
  IPR027795 CASTOR, ACT domain [PF13840] (83-150)
  IPR040778 CASTOR1, N-terminal [PF18700] (30-79)
  IPR045865 ACT-like domain [SSF55021] (102-153)
  IPR051719 Cytosolic arginine sensor for mTORC1 [PTHR31131] (30-159)